Protein AF-A0A8C1TG39-F1 (afdb_monomer_lite)

Radius of gyration: 19.79 Å; chains: 1; bounding box: 50×38×54 Å

Sequence (243 aa):
MPMAVLLKDLGKLTANKLPAAGSADVVAVCERIQDETTLKKAKTHPFNILVASENYKRGHGKRSKLKWEPDRDIVQALDCIVEPTGKRFLVAVDVSSSLSSVTHGSCISSVAVAAAMCLVIAQTEPDTQIVVFAEGSVLPCAFSSDMTFMQVAAQLIQTPAGSTDCALPITWASENVKTVDIFIIFTNNQTFGRENPADTLKTYRQVSATRKGTFLAYRGMLDICGFDSQAVDVIRNFTLDVI

Foldseek 3Di:
DQPLVCLVCVLVCQLVPNPPAPDPRLVVSLCCLQPPVSCVVSQPALLSLVVSLLCLCVQQDPPDRGGGDRHPSNNVSSLPNFAAPQFAEEEEEELAPQQCDDPPPDNDGLLLLSLSLLLSCVSRHVRYWYWYDADLDIGTDDDDPPDDSVNSSVVSNPDDHHAAALLSSLVVCQVVVNDGLYYHYRDPPDHPDPDDNVVSVVVSLVSNCVVVVHRDDDPHDDDDDSRRSCVSVVVSCSSVVND

pLDDT: mean 80.5, std 11.91, range [34.03, 94.56]

InterPro domains:
  IPR008858 TROVE domain [PS50988] (1-95)
  IPR036465 von Willebrand factor A-like domain superfamily [G3DSA:3.40.50.410] (63-243)
  IPR036465 von Willebrand factor A-like domain superfamily [SSF53300] (82-240)
  IPR037214 TROVE domain superfamily [SSF140864] (1-80)
  IPR040322 RNA-binding protein RO60 [PTHR14202] (1-242)
  IPR056800 RNA-binding protein RO60, vWA domain [PF25045] (88-207)

Organism: Cyprinus carpio (NCBI:txid7962)

Structure (mmCIF, N/CA/C/O backbone):
data_AF-A0A8C1TG39-F1
#
_entry.id   AF-A0A8C1TG39-F1
#
loop_
_atom_site.group_PDB
_atom_site.id
_atom_site.type_symbol
_atom_site.label_atom_id
_atom_site.label_alt_id
_atom_site.label_comp_id
_atom_site.label_asym_id
_atom_site.label_entity_id
_atom_site.label_seq_id
_atom_site.pdbx_PDB_ins_code
_atom_site.Cartn_x
_atom_site.Cartn_y
_atom_site.Cartn_z
_atom_site.occupancy
_atom_site.B_iso_or_equiv
_atom_site.auth_seq_id
_atom_site.auth_comp_id
_atom_site.auth_asym_id
_atom_site.auth_atom_id
_atom_site.pdbx_PDB_model_num
ATOM 1 N N . MET A 1 1 ? 22.684 -10.353 -14.452 1.00 78.81 1 MET A N 1
ATOM 2 C CA . MET A 1 1 ? 22.647 -9.038 -13.773 1.00 78.81 1 MET A CA 1
ATOM 3 C C . MET A 1 1 ? 21.930 -9.185 -12.428 1.00 78.81 1 MET A C 1
ATOM 5 O O . MET A 1 1 ? 20.926 -9.889 -12.406 1.00 78.81 1 MET A O 1
ATOM 9 N N . PRO A 1 2 ? 22.427 -8.611 -11.313 1.00 88.31 2 PRO A N 1
ATOM 10 C CA . PRO A 1 2 ? 21.698 -8.592 -10.036 1.00 88.31 2 PRO A CA 1
ATOM 11 C C . PRO A 1 2 ? 20.337 -7.890 -10.160 1.00 88.31 2 PRO A C 1
ATOM 13 O O . PRO A 1 2 ? 20.229 -6.932 -10.922 1.00 88.31 2 PRO A O 1
ATOM 16 N N . MET A 1 3 ? 19.325 -8.320 -9.395 1.00 88.75 3 MET A N 1
ATOM 17 C CA . MET A 1 3 ? 17.949 -7.797 -9.507 1.00 88.75 3 MET A CA 1
ATOM 18 C C . MET A 1 3 ? 17.872 -6.277 -9.298 1.00 88.75 3 MET A C 1
ATOM 20 O O . MET A 1 3 ? 17.299 -5.563 -10.112 1.00 88.75 3 MET A O 1
ATOM 24 N N . ALA A 1 4 ? 18.542 -5.758 -8.267 1.00 86.19 4 ALA A N 1
ATOM 25 C CA . ALA A 1 4 ? 18.570 -4.320 -7.991 1.00 86.19 4 ALA A CA 1
ATOM 26 C C . ALA A 1 4 ? 19.174 -3.486 -9.139 1.00 86.19 4 ALA A C 1
ATOM 28 O O . ALA A 1 4 ? 18.757 -2.353 -9.371 1.00 86.19 4 ALA A O 1
ATOM 29 N N . VAL A 1 5 ? 20.152 -4.040 -9.866 1.00 89.31 5 VAL A N 1
ATOM 30 C CA . VAL A 1 5 ? 20.758 -3.378 -11.033 1.00 89.31 5 VAL A CA 1
ATOM 31 C C . VAL A 1 5 ? 19.805 -3.446 -12.220 1.00 89.31 5 VAL A C 1
ATOM 33 O O . VAL A 1 5 ? 19.604 -2.434 -12.880 1.00 89.31 5 VAL A O 1
ATOM 36 N N . LEU A 1 6 ? 19.176 -4.607 -12.437 1.00 90.31 6 LEU A N 1
ATOM 37 C CA . LEU A 1 6 ? 18.189 -4.799 -13.495 1.00 90.31 6 LEU A CA 1
ATOM 38 C C . LEU A 1 6 ? 17.066 -3.766 -13.385 1.00 90.31 6 LEU A C 1
ATOM 40 O O . LEU A 1 6 ? 16.893 -2.986 -14.313 1.00 90.31 6 LEU A O 1
ATOM 44 N N . LEU A 1 7 ? 16.391 -3.698 -12.233 1.00 88.69 7 LEU A N 1
ATOM 45 C CA . LEU A 1 7 ? 15.279 -2.771 -11.984 1.00 88.69 7 LEU A CA 1
ATOM 46 C C . LEU A 1 7 ? 15.664 -1.301 -12.213 1.00 88.69 7 LEU A C 1
ATOM 48 O O . LEU A 1 7 ? 14.879 -0.522 -12.747 1.00 88.69 7 LEU A O 1
ATOM 52 N N . LYS A 1 8 ? 16.889 -0.915 -11.839 1.00 87.19 8 LYS A N 1
ATOM 53 C CA . LYS A 1 8 ? 17.391 0.452 -12.020 1.00 87.19 8 LYS A CA 1
ATOM 54 C C . LYS A 1 8 ? 17.722 0.776 -13.480 1.00 87.19 8 LYS A C 1
ATOM 56 O O . LYS A 1 8 ? 17.530 1.914 -13.909 1.00 87.19 8 LYS A O 1
ATOM 61 N N . ASP A 1 9 ? 18.236 -0.201 -14.222 1.00 89.69 9 ASP A N 1
ATOM 62 C CA . ASP A 1 9 ? 18.776 0.001 -15.565 1.00 89.69 9 ASP A CA 1
ATOM 63 C C . ASP A 1 9 ? 17.786 -0.352 -16.689 1.00 89.69 9 ASP A C 1
ATOM 65 O O . ASP A 1 9 ? 18.129 -0.131 -17.848 1.00 89.69 9 ASP A O 1
ATOM 69 N N . LEU A 1 10 ? 16.555 -0.805 -16.400 1.00 88.81 10 LEU A N 1
ATOM 70 C CA . LEU A 1 10 ? 15.529 -1.142 -17.411 1.00 88.81 10 LEU A CA 1
ATOM 71 C C . LEU A 1 10 ? 15.371 -0.072 -18.505 1.00 88.81 10 LEU A C 1
ATOM 73 O O . LEU A 1 10 ? 15.374 -0.388 -19.696 1.00 88.81 10 LEU A O 1
ATOM 77 N N . GLY A 1 11 ? 15.302 1.207 -18.125 1.00 87.69 11 GLY A N 1
ATOM 78 C CA . GLY A 1 11 ? 15.203 2.311 -19.086 1.00 87.69 11 GLY A CA 1
ATOM 79 C C . GLY A 1 11 ? 16.460 2.483 -19.947 1.00 87.69 11 GLY A C 1
ATOM 80 O O . GLY A 1 11 ? 16.371 2.751 -21.143 1.00 87.69 11 GLY A O 1
ATOM 81 N N . LYS A 1 12 ? 17.648 2.271 -19.365 1.00 88.19 12 LYS A N 1
ATOM 82 C CA . LYS A 1 12 ? 18.936 2.306 -20.081 1.00 88.19 12 LYS A CA 1
ATOM 83 C C . LYS A 1 12 ? 19.073 1.147 -21.057 1.00 88.19 12 LYS A C 1
ATOM 85 O O . LYS A 1 12 ? 19.537 1.345 -22.175 1.00 88.19 12 LYS A O 1
ATOM 90 N N . LEU A 1 13 ? 18.680 -0.038 -20.618 1.00 88.31 13 LEU A N 1
ATOM 91 C CA . LEU A 1 13 ? 18.629 -1.253 -21.412 1.00 88.31 13 LEU A CA 1
ATOM 92 C C . LEU A 1 13 ? 17.705 -1.035 -22.625 1.00 88.31 13 LEU A C 1
ATOM 94 O O . LEU A 1 13 ? 18.163 -1.098 -23.769 1.00 88.31 13 LEU A O 1
ATOM 98 N N . THR A 1 14 ? 16.471 -0.595 -22.383 1.00 87.56 14 THR A N 1
ATOM 99 C CA . THR A 1 14 ? 15.483 -0.329 -23.443 1.00 87.56 14 THR A CA 1
ATOM 100 C C . THR A 1 14 ? 15.944 0.766 -24.414 1.00 87.56 14 THR A C 1
ATOM 102 O O . THR A 1 14 ? 15.852 0.596 -25.628 1.00 87.56 14 THR A O 1
ATOM 105 N N . ALA A 1 15 ? 16.536 1.862 -23.922 1.00 86.19 15 ALA A N 1
ATOM 106 C CA . ALA A 1 15 ? 17.091 2.918 -24.780 1.00 86.19 15 ALA A CA 1
ATOM 107 C C . ALA A 1 15 ? 18.212 2.420 -25.711 1.00 86.19 15 ALA A C 1
ATOM 109 O O . ALA A 1 15 ? 18.381 2.934 -26.816 1.00 86.19 15 ALA A O 1
ATOM 110 N N . ASN A 1 16 ? 18.966 1.409 -25.275 1.00 85.75 16 ASN A N 1
ATOM 111 C CA . ASN A 1 16 ? 20.019 0.773 -26.063 1.00 85.75 16 ASN A CA 1
ATOM 112 C C . ASN A 1 16 ? 19.498 -0.380 -26.945 1.00 85.75 16 ASN A C 1
ATOM 114 O O . ASN A 1 16 ? 20.309 -1.113 -27.506 1.00 85.75 16 ASN A O 1
ATOM 118 N N . LYS A 1 17 ? 18.170 -0.530 -27.088 1.00 74.50 17 LYS A N 1
ATOM 119 C CA . LYS A 1 17 ? 17.487 -1.597 -27.847 1.00 74.50 17 LYS A CA 1
ATOM 120 C C . LYS A 1 17 ? 17.749 -3.016 -27.327 1.00 74.50 17 LYS A C 1
ATOM 122 O O . LYS A 1 17 ? 17.744 -3.972 -28.098 1.00 74.50 17 LYS A O 1
ATOM 127 N N . LEU A 1 18 ? 17.998 -3.149 -26.029 1.00 69.38 18 LEU A N 1
ATOM 128 C CA . LEU A 1 18 ? 18.187 -4.427 -25.349 1.00 69.38 18 LEU A CA 1
ATOM 129 C C . LEU A 1 18 ? 17.292 -4.434 -24.113 1.00 69.38 18 LEU A C 1
ATOM 131 O O . LEU A 1 18 ? 17.664 -3.792 -23.143 1.00 69.38 18 LEU A O 1
ATOM 135 N N . PRO A 1 19 ? 16.153 -5.128 -24.081 1.00 61.34 19 PRO A N 1
ATOM 136 C CA . PRO A 1 19 ? 15.601 -6.011 -25.108 1.00 61.34 19 PRO A CA 1
ATOM 137 C C . PRO A 1 19 ? 15.093 -5.277 -26.358 1.00 61.34 19 PRO A C 1
ATOM 139 O O . PRO A 1 19 ? 14.670 -4.125 -26.274 1.00 61.34 19 PRO A O 1
ATOM 142 N N . ALA A 1 20 ? 15.082 -5.953 -27.508 1.00 66.69 20 ALA A N 1
ATOM 143 C CA . ALA A 1 20 ? 14.230 -5.534 -28.620 1.00 66.69 20 ALA A CA 1
ATOM 144 C C . ALA A 1 20 ? 12.770 -5.897 -28.286 1.00 66.69 20 ALA A C 1
ATOM 146 O O . ALA A 1 20 ? 12.532 -6.954 -27.707 1.00 66.69 20 ALA A O 1
ATOM 147 N N . ALA A 1 21 ? 11.800 -5.047 -28.635 1.00 65.38 21 ALA A N 1
ATOM 148 C CA . ALA A 1 21 ? 10.385 -5.309 -28.350 1.00 65.38 21 ALA A CA 1
ATOM 149 C C . ALA A 1 21 ? 9.954 -6.687 -28.894 1.00 65.38 21 ALA A C 1
ATOM 151 O O . ALA A 1 21 ? 10.244 -7.018 -30.047 1.00 65.38 21 ALA A O 1
ATOM 152 N N . GLY A 1 22 ? 9.302 -7.498 -28.055 1.00 64.69 22 GLY A N 1
ATOM 153 C CA . GLY A 1 22 ? 8.900 -8.870 -28.392 1.00 64.69 22 GLY A CA 1
ATOM 154 C C . GLY A 1 22 ? 10.048 -9.886 -28.523 1.00 64.69 22 GLY A C 1
ATOM 155 O O . GLY A 1 22 ? 9.835 -10.969 -29.069 1.00 64.69 22 GLY A O 1
ATOM 156 N N . SER A 1 23 ? 11.269 -9.567 -28.071 1.00 78.94 23 SER A N 1
ATOM 157 C CA . SER A 1 23 ? 12.391 -10.516 -28.082 1.00 78.94 23 SER A CA 1
ATOM 158 C C . SER A 1 23 ? 12.332 -11.503 -26.914 1.00 78.94 23 SER A C 1
ATOM 160 O O . SER A 1 23 ? 11.720 -11.247 -25.876 1.00 78.94 23 SER A O 1
ATOM 162 N N . ALA A 1 24 ? 13.055 -12.621 -27.047 1.00 81.25 24 ALA A N 1
ATOM 163 C CA . ALA A 1 24 ? 13.256 -13.578 -25.956 1.00 81.25 24 ALA A CA 1
ATOM 164 C C . ALA A 1 24 ? 13.870 -12.930 -24.696 1.00 81.25 24 ALA A C 1
ATOM 166 O O . ALA A 1 24 ? 13.663 -13.420 -23.588 1.00 81.25 24 ALA A O 1
ATOM 167 N N . ASP A 1 25 ? 14.577 -11.805 -24.847 1.00 84.25 25 ASP A N 1
ATOM 168 C CA . ASP A 1 25 ? 15.141 -11.067 -23.716 1.00 84.25 25 ASP A CA 1
ATOM 169 C C . ASP A 1 25 ? 14.058 -10.337 -22.907 1.00 84.25 25 ASP A C 1
ATOM 171 O O . ASP A 1 25 ? 14.191 -10.248 -21.689 1.00 84.25 25 ASP A O 1
ATOM 175 N N . VAL A 1 26 ? 12.979 -9.844 -23.542 1.00 85.44 26 VAL A N 1
ATOM 176 C CA . VAL A 1 26 ? 11.826 -9.257 -22.826 1.00 85.44 26 VAL A CA 1
ATOM 177 C C . VAL A 1 26 ? 11.187 -10.320 -21.945 1.00 85.44 26 VAL A C 1
ATOM 179 O O . VAL A 1 26 ? 10.997 -10.091 -20.753 1.00 85.44 26 VAL A O 1
ATOM 182 N N . VAL A 1 27 ? 10.929 -11.500 -22.514 1.00 86.94 27 VAL A N 1
ATOM 183 C CA . VAL A 1 27 ? 10.334 -12.634 -21.795 1.00 86.94 27 VAL A CA 1
ATOM 184 C C . VAL A 1 27 ? 11.217 -13.040 -20.616 1.00 86.94 27 VAL A C 1
ATOM 186 O O . VAL A 1 27 ? 10.738 -13.093 -19.488 1.00 86.94 27 VAL A O 1
ATOM 189 N N . ALA A 1 28 ? 12.525 -13.206 -20.836 1.00 87.62 28 ALA A N 1
ATOM 190 C CA . ALA A 1 28 ? 13.465 -13.562 -19.774 1.00 87.62 28 ALA A CA 1
ATOM 191 C C . ALA A 1 28 ? 13.558 -12.497 -18.663 1.00 87.62 28 ALA A C 1
ATOM 193 O O . ALA A 1 28 ? 13.765 -12.825 -17.492 1.00 87.62 28 ALA A O 1
ATOM 194 N N . VAL A 1 29 ? 13.422 -11.210 -19.006 1.00 89.19 29 VAL A N 1
ATOM 195 C CA . VAL A 1 29 ? 13.353 -10.123 -18.019 1.00 89.19 29 VAL A CA 1
ATOM 196 C C . VAL A 1 29 ? 12.046 -10.194 -17.230 1.00 89.19 29 VAL A C 1
ATOM 198 O O . VAL A 1 29 ? 12.097 -10.100 -16.004 1.00 89.19 29 VAL A O 1
ATOM 201 N N . CYS A 1 30 ? 10.909 -10.405 -17.895 1.00 89.50 30 CYS A N 1
ATOM 202 C CA . CYS A 1 30 ? 9.597 -10.516 -17.255 1.00 89.50 30 CYS A CA 1
ATOM 203 C C . CYS A 1 30 ? 9.533 -11.709 -16.293 1.00 89.50 30 CYS A C 1
ATOM 205 O O . CYS A 1 30 ? 9.200 -11.522 -15.125 1.00 89.50 30 CYS A O 1
ATOM 207 N N . GLU A 1 31 ? 9.956 -12.897 -16.735 1.00 90.00 31 GLU A N 1
ATOM 208 C CA . GLU A 1 31 ? 10.024 -14.106 -15.899 1.00 90.00 31 GLU A CA 1
ATOM 209 C C . GLU A 1 31 ? 10.880 -13.876 -14.652 1.00 90.00 31 GLU A C 1
ATOM 211 O O . GLU A 1 31 ? 10.515 -14.259 -13.543 1.00 90.00 31 GLU A O 1
ATOM 216 N N . ARG A 1 32 ? 12.016 -13.190 -14.808 1.00 89.56 32 ARG A N 1
ATOM 217 C CA . ARG A 1 32 ? 12.911 -12.902 -13.688 1.00 89.56 32 ARG A CA 1
ATOM 218 C C . ARG A 1 32 ? 12.314 -11.896 -12.706 1.00 89.56 32 ARG A C 1
ATOM 220 O O . ARG A 1 32 ? 12.568 -12.019 -11.511 1.00 89.56 32 ARG A O 1
ATOM 227 N N . ILE A 1 33 ? 11.593 -10.886 -13.200 1.00 88.19 33 ILE A N 1
ATOM 228 C CA . ILE A 1 33 ? 10.905 -9.882 -12.374 1.00 88.19 33 ILE A CA 1
ATOM 229 C C . ILE A 1 33 ? 9.762 -10.531 -11.586 1.00 88.19 33 ILE A C 1
ATOM 231 O O . ILE A 1 33 ? 9.568 -10.170 -10.432 1.00 88.19 33 ILE A O 1
ATOM 235 N N . GLN A 1 34 ? 9.056 -11.496 -12.176 1.00 87.56 34 GLN A N 1
ATOM 236 C CA . GLN A 1 34 ? 7.918 -12.183 -11.558 1.00 87.56 34 GLN A CA 1
ATOM 237 C C . GLN A 1 34 ? 8.311 -13.383 -10.679 1.00 87.56 34 GLN A C 1
ATOM 239 O O . GLN A 1 34 ? 7.485 -13.892 -9.928 1.00 87.56 34 GLN A O 1
ATOM 244 N N . ASP A 1 35 ? 9.563 -13.843 -10.733 1.00 88.56 35 ASP A N 1
ATOM 245 C CA . ASP A 1 35 ? 10.036 -14.943 -9.893 1.00 88.56 35 ASP A CA 1
ATOM 246 C C . ASP A 1 35 ? 10.192 -14.518 -8.421 1.00 88.56 35 ASP A C 1
ATOM 248 O O . ASP A 1 35 ? 11.222 -13.974 -7.997 1.00 88.56 35 ASP A O 1
ATOM 252 N N . GLU A 1 36 ? 9.179 -14.848 -7.616 1.00 83.19 36 GLU A N 1
ATOM 253 C CA . GLU A 1 36 ? 9.165 -14.636 -6.167 1.00 83.19 36 GLU A CA 1
ATOM 254 C C . GLU A 1 36 ? 10.414 -15.179 -5.462 1.00 83.19 36 GLU A C 1
ATOM 256 O O . GLU A 1 36 ? 10.925 -14.554 -4.527 1.00 83.19 36 GLU A O 1
ATOM 261 N N . THR A 1 37 ? 10.931 -16.339 -5.881 1.00 85.75 37 THR A N 1
ATOM 262 C CA . THR A 1 37 ? 12.074 -16.972 -5.211 1.00 85.75 37 THR A CA 1
ATOM 263 C C . THR A 1 37 ? 13.344 -16.154 -5.425 1.00 85.75 37 THR A C 1
ATOM 265 O O . THR A 1 37 ? 14.120 -15.932 -4.486 1.00 85.75 37 THR A O 1
ATOM 268 N N . THR A 1 38 ? 13.520 -15.622 -6.636 1.00 86.69 38 THR A N 1
ATOM 269 C CA . THR A 1 38 ? 14.609 -14.705 -6.972 1.00 86.69 38 THR A CA 1
ATOM 270 C C . THR A 1 38 ? 14.455 -13.375 -6.241 1.00 86.69 38 THR A C 1
ATOM 272 O O . THR A 1 38 ? 15.446 -12.875 -5.699 1.00 86.69 38 THR A O 1
ATOM 275 N N . LEU A 1 39 ? 13.243 -12.814 -6.167 1.00 85.75 39 LEU A N 1
ATOM 276 C CA . LEU A 1 39 ? 12.977 -11.568 -5.441 1.00 85.75 39 LEU A CA 1
ATOM 277 C C . LEU A 1 39 ? 13.282 -11.698 -3.943 1.00 85.75 39 LEU A C 1
ATOM 279 O O . LEU A 1 39 ? 14.013 -10.860 -3.399 1.00 85.75 39 LEU A O 1
ATOM 283 N N . LYS A 1 40 ? 12.808 -12.776 -3.302 1.00 83.25 40 LYS A N 1
ATOM 284 C CA . LYS A 1 40 ? 13.044 -13.093 -1.882 1.00 83.25 40 LYS A CA 1
ATOM 285 C C . LYS A 1 40 ? 14.529 -13.313 -1.601 1.00 83.25 40 LYS A C 1
ATOM 287 O O . LYS A 1 40 ? 15.087 -12.698 -0.692 1.00 83.25 40 LYS A O 1
ATOM 292 N N . LYS A 1 41 ? 15.219 -14.101 -2.436 1.00 86.56 41 LYS A N 1
ATOM 293 C CA . LYS A 1 41 ? 16.672 -14.324 -2.320 1.00 86.56 41 LYS A CA 1
ATOM 294 C C . LYS A 1 41 ? 17.474 -13.032 -2.490 1.00 86.56 41 LYS A C 1
ATOM 296 O O . LYS A 1 41 ? 18.486 -12.842 -1.816 1.00 86.56 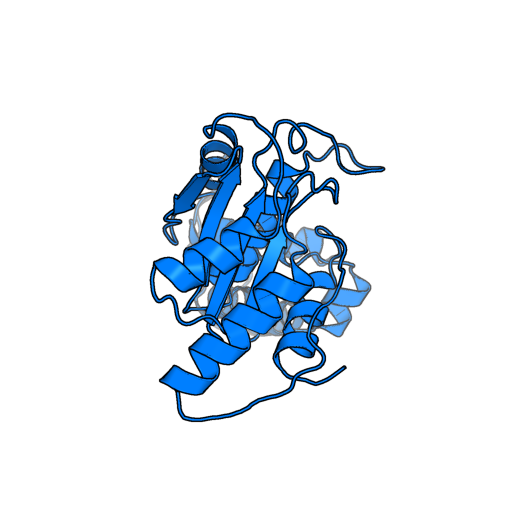41 LYS A O 1
ATOM 301 N N . ALA A 1 42 ? 17.023 -12.143 -3.372 1.00 85.69 42 ALA A N 1
ATOM 302 C CA . ALA A 1 42 ? 17.624 -10.831 -3.584 1.00 85.69 42 ALA A CA 1
ATOM 303 C C . ALA A 1 42 ? 17.214 -9.785 -2.529 1.00 85.69 42 ALA A C 1
ATOM 305 O O . ALA A 1 42 ? 17.747 -8.677 -2.569 1.00 85.69 42 ALA A O 1
ATOM 306 N N . LYS A 1 43 ? 16.300 -10.118 -1.600 1.00 83.62 43 LYS A N 1
ATOM 307 C CA . LYS A 1 43 ? 15.718 -9.201 -0.603 1.00 83.62 43 LYS A CA 1
ATOM 308 C C . LYS A 1 43 ? 15.169 -7.925 -1.247 1.00 83.62 43 LYS A C 1
ATOM 310 O O . LYS A 1 43 ? 15.391 -6.811 -0.771 1.00 83.62 43 LYS A O 1
ATOM 315 N N . THR A 1 44 ? 14.504 -8.085 -2.388 1.00 83.81 44 THR A N 1
ATOM 316 C CA . THR A 1 44 ? 13.964 -6.953 -3.142 1.00 83.81 44 THR A CA 1
ATOM 317 C C . THR A 1 44 ? 12.677 -6.485 -2.475 1.00 83.81 44 THR A C 1
ATOM 319 O O . THR A 1 44 ? 11.686 -7.202 -2.478 1.00 83.81 44 THR A O 1
ATOM 322 N N . HIS A 1 45 ? 12.691 -5.287 -1.892 1.00 82.31 45 HIS A N 1
ATOM 323 C CA . HIS A 1 45 ? 11.496 -4.705 -1.282 1.00 82.31 45 HIS A CA 1
ATOM 324 C C . HIS A 1 45 ? 10.461 -4.317 -2.364 1.00 82.31 45 HIS A C 1
ATOM 326 O O . HIS A 1 45 ? 10.868 -3.682 -3.344 1.00 82.31 45 HIS A O 1
ATOM 332 N N . PRO A 1 46 ? 9.151 -4.588 -2.184 1.00 81.94 46 PRO A N 1
ATOM 333 C CA . PRO A 1 46 ? 8.100 -4.241 -3.154 1.00 81.94 46 PRO A CA 1
ATOM 334 C C . PRO A 1 46 ? 8.120 -2.769 -3.591 1.00 81.94 46 PRO A C 1
ATOM 336 O O . PRO A 1 46 ? 8.037 -2.456 -4.774 1.00 81.94 46 PRO A O 1
ATOM 339 N N . PHE A 1 47 ? 8.372 -1.854 -2.651 1.00 79.62 47 PHE A N 1
ATOM 340 C CA . PHE A 1 47 ? 8.578 -0.430 -2.951 1.00 79.62 47 PHE A CA 1
ATOM 341 C C . PHE A 1 47 ? 9.665 -0.151 -4.008 1.00 79.62 47 PHE A C 1
ATOM 343 O O . PHE A 1 47 ? 9.493 0.732 -4.842 1.00 79.62 47 PHE A O 1
ATOM 350 N N . ASN A 1 48 ? 10.779 -0.896 -4.022 1.00 83.00 48 ASN A N 1
ATOM 351 C CA . ASN A 1 48 ? 11.827 -0.694 -5.033 1.00 83.00 48 ASN A CA 1
ATOM 352 C C . ASN A 1 48 ? 11.330 -1.043 -6.438 1.00 83.00 48 ASN A C 1
ATOM 354 O O . ASN A 1 48 ? 11.785 -0.451 -7.415 1.00 83.00 48 ASN A O 1
ATOM 358 N N . ILE A 1 49 ? 10.405 -1.994 -6.529 1.00 85.12 49 ILE A N 1
ATOM 359 C CA . ILE A 1 49 ? 9.796 -2.413 -7.783 1.00 85.12 49 ILE A CA 1
ATOM 360 C C . ILE A 1 49 ? 8.774 -1.371 -8.233 1.00 85.12 49 ILE A C 1
ATOM 362 O O . ILE A 1 49 ? 8.833 -0.942 -9.379 1.00 85.12 49 ILE A O 1
ATOM 366 N N . LEU A 1 50 ? 7.939 -0.868 -7.321 1.00 79.38 50 LEU A N 1
ATOM 367 C CA . LEU A 1 50 ? 7.035 0.253 -7.589 1.00 79.38 50 LEU A CA 1
ATOM 368 C C . LEU A 1 50 ? 7.803 1.469 -8.132 1.00 79.38 50 LEU A C 1
ATOM 370 O O . LEU A 1 50 ? 7.468 2.024 -9.176 1.00 79.38 50 LEU A O 1
ATOM 374 N N . VAL A 1 51 ? 8.918 1.829 -7.488 1.00 81.06 51 VAL A N 1
ATOM 375 C CA . VAL A 1 51 ? 9.806 2.903 -7.961 1.00 81.06 51 VAL A CA 1
ATOM 376 C C . VAL A 1 51 ? 10.400 2.587 -9.338 1.00 81.06 51 VAL A C 1
ATOM 378 O O . VAL A 1 51 ? 10.577 3.499 -10.150 1.00 81.06 51 VAL A O 1
ATOM 381 N N . ALA A 1 52 ? 10.735 1.328 -9.621 1.00 85.62 52 ALA A N 1
ATOM 382 C CA . ALA A 1 52 ? 11.215 0.914 -10.935 1.00 85.62 52 ALA A CA 1
ATOM 383 C C . ALA A 1 52 ? 10.114 1.010 -12.006 1.00 85.62 52 ALA A C 1
ATOM 385 O O . ALA A 1 52 ? 10.396 1.549 -13.074 1.00 85.62 52 ALA A O 1
ATOM 386 N N . SER A 1 53 ? 8.879 0.588 -11.703 1.00 86.12 53 SER A N 1
ATOM 387 C CA . SER A 1 53 ? 7.699 0.704 -12.577 1.00 86.12 53 SER A CA 1
ATOM 388 C C . SER A 1 53 ? 7.445 2.160 -12.957 1.00 86.12 53 SER A C 1
ATOM 390 O O . SER A 1 53 ? 7.496 2.508 -14.137 1.00 86.12 53 SER A O 1
ATOM 392 N N . GLU A 1 54 ? 7.327 3.048 -11.967 1.00 80.81 54 GLU A N 1
ATOM 393 C CA . GLU A 1 54 ? 7.119 4.485 -12.191 1.00 80.81 54 GLU A CA 1
ATOM 394 C C . GLU A 1 54 ? 8.245 5.118 -13.014 1.00 80.81 54 GLU A C 1
ATOM 396 O O . GLU A 1 54 ? 8.020 5.888 -13.952 1.00 80.81 54 GLU A O 1
ATOM 401 N N . ASN A 1 55 ? 9.500 4.785 -12.702 1.00 83.94 55 ASN A N 1
ATOM 402 C CA . ASN A 1 55 ? 10.624 5.308 -13.469 1.00 83.94 55 ASN A CA 1
ATOM 403 C C . ASN A 1 55 ? 10.646 4.776 -14.901 1.00 83.94 55 ASN A C 1
ATOM 405 O O . ASN A 1 55 ? 10.989 5.539 -15.802 1.00 83.94 55 ASN A O 1
ATOM 409 N N . TYR A 1 56 ? 10.293 3.510 -15.117 1.00 87.81 56 TYR A N 1
ATOM 410 C CA . TYR A 1 56 ? 10.277 2.900 -16.439 1.00 87.81 56 TYR A CA 1
ATOM 411 C C . TYR A 1 56 ? 9.155 3.475 -17.310 1.00 87.81 56 TYR A C 1
ATOM 413 O O . TYR A 1 56 ? 9.441 3.918 -18.425 1.00 87.81 56 TYR A O 1
ATOM 421 N N . LYS A 1 57 ? 7.933 3.588 -16.768 1.00 86.19 57 LYS A N 1
ATOM 422 C CA . LYS A 1 57 ? 6.745 4.179 -17.416 1.00 86.19 57 LYS A CA 1
ATOM 423 C C . LYS A 1 57 ? 6.976 5.611 -17.904 1.00 86.19 57 LYS A C 1
ATOM 425 O O . LYS A 1 57 ? 6.449 6.005 -18.938 1.00 86.19 57 LYS A O 1
ATOM 430 N N . ARG A 1 58 ? 7.816 6.390 -17.213 1.00 85.81 58 ARG A N 1
ATOM 431 C CA . ARG A 1 58 ? 8.145 7.773 -17.611 1.00 85.81 58 ARG A CA 1
ATOM 432 C C . ARG A 1 58 ? 8.827 7.896 -18.980 1.00 85.81 58 ARG A C 1
ATOM 434 O O . ARG A 1 58 ? 8.810 8.990 -19.545 1.00 85.81 58 ARG A O 1
ATOM 441 N N . GLY A 1 59 ? 9.488 6.853 -19.491 1.00 86.56 59 GLY A N 1
ATOM 442 C CA . GLY A 1 59 ? 10.129 6.872 -20.819 1.00 86.56 59 GLY A CA 1
ATOM 443 C C . GLY A 1 59 ? 11.351 7.798 -20.962 1.00 86.56 59 GLY A C 1
ATOM 444 O O . GLY A 1 59 ? 11.850 8.024 -22.065 1.00 86.56 59 GLY A O 1
ATOM 445 N N . HIS A 1 60 ? 11.850 8.394 -19.874 1.00 84.56 60 HIS A N 1
ATOM 446 C CA . HIS A 1 60 ? 13.022 9.273 -19.919 1.00 84.56 60 HIS A CA 1
ATOM 447 C C . HIS A 1 60 ? 13.766 9.361 -18.583 1.00 84.56 60 HIS A C 1
ATOM 449 O O . HIS A 1 60 ? 13.197 9.260 -17.492 1.00 84.56 60 HIS A O 1
ATOM 455 N N . GLY A 1 61 ? 15.073 9.611 -18.665 1.00 81.75 61 GLY A N 1
ATOM 456 C CA . GLY A 1 61 ? 15.931 9.766 -17.497 1.00 81.75 61 GLY A CA 1
ATOM 457 C C . GLY A 1 61 ? 15.659 11.069 -16.741 1.00 81.75 61 GLY A C 1
ATOM 458 O O . GLY A 1 61 ? 15.510 12.131 -17.332 1.00 81.75 61 GLY A O 1
ATOM 459 N N . LYS A 1 62 ? 15.658 11.025 -15.399 1.00 70.19 62 LYS A N 1
ATOM 460 C CA . LYS A 1 62 ? 15.464 12.228 -14.556 1.00 70.19 62 LYS A CA 1
ATOM 461 C C . LYS A 1 62 ? 16.620 13.237 -14.657 1.00 70.19 62 LYS A C 1
ATOM 463 O O . LYS A 1 62 ? 16.406 14.429 -14.487 1.00 70.19 62 LYS A O 1
ATOM 468 N N . ARG A 1 63 ? 17.849 12.756 -14.879 1.00 72.25 63 ARG A N 1
ATOM 469 C CA . ARG A 1 63 ? 19.078 13.575 -14.980 1.00 72.25 63 ARG A CA 1
ATOM 470 C C . ARG A 1 63 ? 19.849 13.370 -16.287 1.00 72.25 63 ARG A C 1
ATOM 472 O O . ARG A 1 63 ? 20.833 14.061 -16.520 1.00 72.25 63 ARG A O 1
ATOM 479 N N . SER A 1 64 ? 19.445 12.411 -17.117 1.00 76.00 64 SER A N 1
ATOM 480 C CA . SER A 1 64 ? 20.106 12.101 -18.385 1.00 76.00 64 SER A CA 1
ATOM 481 C C . SER A 1 64 ? 19.212 12.490 -19.558 1.00 76.00 64 SER A C 1
ATOM 483 O O . SER A 1 64 ? 17.992 12.500 -19.442 1.00 76.00 64 SER A O 1
ATOM 485 N N . LYS A 1 65 ? 19.818 12.760 -20.720 1.00 82.88 65 LYS A N 1
ATOM 486 C CA . LYS A 1 65 ? 19.089 12.976 -21.986 1.00 82.88 65 LYS A CA 1
ATOM 487 C C . LYS A 1 65 ? 18.542 11.674 -22.592 1.00 82.88 65 LYS A C 1
ATOM 489 O O . LYS A 1 65 ? 18.065 11.676 -23.722 1.00 82.88 65 LYS A O 1
ATOM 494 N N . LEU A 1 66 ? 18.666 10.564 -21.865 1.00 87.31 66 LEU A N 1
ATOM 495 C CA . LEU A 1 66 ? 18.260 9.244 -22.313 1.00 87.31 66 LEU A CA 1
ATOM 496 C C . LEU A 1 66 ? 16.728 9.181 -22.384 1.00 87.31 66 LEU A C 1
ATOM 498 O O . LEU A 1 66 ? 16.055 9.535 -21.414 1.00 87.31 66 LEU A O 1
ATOM 502 N N . LYS A 1 67 ? 16.202 8.721 -23.518 1.00 90.06 67 LYS A N 1
ATOM 503 C CA . LYS A 1 67 ? 14.777 8.478 -23.753 1.00 90.06 67 LYS A CA 1
ATOM 504 C C . LYS A 1 67 ? 14.590 7.040 -24.218 1.00 90.06 67 LYS A C 1
ATOM 506 O O . LYS A 1 67 ? 15.451 6.518 -24.924 1.00 90.06 67 LYS A O 1
ATOM 511 N N . TRP A 1 68 ? 13.490 6.428 -23.816 1.00 91.75 68 TRP A N 1
ATOM 512 C CA . TRP A 1 68 ? 13.086 5.091 -24.230 1.00 91.75 68 TRP A CA 1
ATOM 513 C C . TRP A 1 68 ? 11.568 5.031 -24.355 1.00 91.75 68 TRP A C 1
ATOM 515 O O . TRP A 1 68 ? 10.851 5.841 -23.769 1.00 91.75 68 TRP A O 1
ATOM 525 N N . GLU A 1 69 ? 11.089 4.063 -25.119 1.00 89.62 69 GLU A N 1
ATOM 526 C CA . GLU A 1 69 ? 9.673 3.725 -25.191 1.00 89.62 69 GLU A CA 1
ATOM 527 C C . GLU A 1 69 ? 9.422 2.563 -24.221 1.00 89.62 69 GLU A C 1
ATOM 529 O O . GLU A 1 69 ? 10.101 1.543 -24.346 1.00 89.62 69 GLU A O 1
ATOM 534 N N . PRO A 1 70 ? 8.562 2.719 -23.197 1.00 89.94 70 PRO A N 1
ATOM 535 C CA . PRO A 1 70 ? 8.296 1.647 -22.243 1.00 89.94 70 PRO A CA 1
ATOM 536 C C . PRO A 1 70 ? 7.665 0.437 -22.937 1.00 89.94 70 PRO A C 1
ATOM 538 O O . PRO A 1 70 ? 6.637 0.566 -23.600 1.00 89.94 70 PRO A O 1
ATOM 541 N N . ASP A 1 71 ? 8.266 -0.737 -22.757 1.00 89.94 71 ASP A N 1
ATOM 542 C CA . ASP A 1 71 ? 7.706 -1.994 -23.246 1.00 89.94 71 ASP A CA 1
ATOM 543 C C . ASP A 1 71 ? 6.499 -2.410 -22.388 1.00 89.94 71 ASP A C 1
ATOM 545 O O . ASP A 1 71 ? 6.556 -2.384 -21.152 1.00 89.94 71 ASP A O 1
ATOM 549 N N . ARG A 1 72 ? 5.396 -2.777 -23.049 1.00 88.62 72 ARG A N 1
ATOM 550 C CA . ARG A 1 72 ? 4.129 -3.121 -22.393 1.00 88.62 72 ARG A CA 1
ATOM 551 C C . ARG A 1 72 ? 4.257 -4.351 -21.494 1.00 88.62 72 ARG A C 1
ATOM 553 O O . ARG A 1 72 ? 3.677 -4.347 -20.410 1.00 88.62 72 ARG A O 1
ATOM 560 N N . ASP A 1 73 ? 5.005 -5.364 -21.920 1.00 88.88 73 ASP A N 1
ATOM 561 C CA . ASP A 1 73 ? 5.126 -6.627 -21.193 1.00 88.88 73 ASP A CA 1
ATOM 562 C C . ASP A 1 73 ? 5.962 -6.425 -19.925 1.00 88.88 73 ASP A C 1
ATOM 564 O O . ASP A 1 73 ? 5.598 -6.910 -18.857 1.00 88.88 73 ASP A O 1
ATOM 568 N N . ILE A 1 74 ? 7.021 -5.609 -20.002 1.00 89.06 74 ILE A N 1
ATOM 569 C CA . ILE A 1 74 ? 7.836 -5.241 -18.831 1.00 89.06 74 ILE A CA 1
ATOM 570 C C . ILE A 1 74 ? 7.021 -4.413 -17.835 1.00 89.06 74 ILE A C 1
ATOM 572 O O . ILE A 1 74 ? 7.102 -4.648 -16.630 1.00 89.06 74 ILE A O 1
ATOM 576 N N . VAL A 1 75 ? 6.231 -3.449 -18.320 1.00 87.62 75 VAL A N 1
ATOM 577 C CA . VAL A 1 75 ? 5.333 -2.663 -17.461 1.00 87.62 75 VAL A CA 1
ATOM 578 C C . VAL A 1 75 ? 4.339 -3.580 -16.748 1.00 87.62 75 VAL A C 1
ATOM 580 O O . VAL A 1 75 ? 4.206 -3.501 -15.530 1.00 87.62 75 VAL A O 1
ATOM 583 N N . GLN A 1 76 ? 3.704 -4.493 -17.483 1.00 86.12 76 GLN A N 1
ATOM 584 C CA . GLN A 1 76 ? 2.778 -5.460 -16.904 1.00 86.12 76 GLN A CA 1
ATOM 585 C C . GLN A 1 76 ? 3.477 -6.378 -15.890 1.00 86.12 76 GLN A C 1
ATOM 587 O O . GLN A 1 76 ? 2.936 -6.633 -14.817 1.00 86.12 76 GLN A O 1
ATOM 592 N N . ALA A 1 77 ? 4.695 -6.837 -16.183 1.00 88.25 77 ALA A N 1
ATOM 593 C CA . ALA A 1 77 ? 5.454 -7.688 -15.276 1.00 88.25 77 ALA A CA 1
ATOM 594 C C . ALA A 1 77 ? 5.802 -6.988 -13.956 1.00 88.25 77 ALA A C 1
ATOM 596 O O . ALA A 1 77 ? 5.768 -7.629 -12.909 1.00 88.25 77 ALA A O 1
ATOM 597 N N . LEU A 1 78 ? 6.108 -5.687 -13.996 1.00 86.19 78 LEU A N 1
ATOM 598 C CA . LEU A 1 78 ? 6.383 -4.879 -12.805 1.00 86.19 78 LEU A CA 1
ATOM 599 C C . LEU A 1 78 ? 5.124 -4.602 -11.973 1.00 86.19 78 LEU A C 1
ATOM 601 O O . LEU A 1 78 ? 5.217 -4.546 -10.748 1.00 86.19 78 LEU A O 1
ATOM 605 N N . ASP A 1 79 ? 3.971 -4.442 -12.623 1.00 78.62 79 ASP A N 1
ATOM 606 C CA . ASP A 1 79 ? 2.702 -4.147 -11.950 1.00 78.62 79 ASP A CA 1
ATOM 607 C C . ASP A 1 79 ? 2.061 -5.405 -11.324 1.00 78.62 79 ASP A C 1
ATOM 609 O O . ASP A 1 79 ? 1.381 -5.309 -10.307 1.00 78.62 79 ASP A O 1
ATOM 613 N N . CYS A 1 80 ? 2.312 -6.600 -11.872 1.00 74.50 80 CYS A N 1
ATOM 614 C CA . CYS A 1 80 ? 1.714 -7.860 -11.406 1.00 74.50 80 CYS A CA 1
ATOM 615 C C . CYS A 1 80 ? 2.477 -8.580 -10.276 1.00 74.50 80 CYS A C 1
ATOM 617 O O . CYS A 1 80 ? 2.185 -9.740 -10.003 1.00 74.50 80 CYS A O 1
ATOM 619 N N . ILE A 1 81 ? 3.461 -7.952 -9.624 1.00 71.88 81 ILE A N 1
ATOM 620 C CA . ILE A 1 81 ? 4.293 -8.654 -8.621 1.00 71.88 81 ILE A CA 1
ATOM 621 C C . ILE A 1 81 ? 3.533 -8.955 -7.330 1.00 71.88 81 ILE A C 1
ATOM 623 O O . ILE A 1 81 ? 3.836 -9.932 -6.652 1.00 71.88 81 ILE A O 1
ATOM 627 N N . VAL A 1 82 ? 2.549 -8.126 -6.986 1.00 73.19 82 VAL A N 1
ATOM 628 C CA . VAL A 1 82 ? 1.683 -8.367 -5.833 1.00 73.19 82 VAL A CA 1
ATOM 629 C C . VAL A 1 82 ? 0.271 -8.569 -6.348 1.00 73.19 82 VAL A C 1
ATOM 631 O O . VAL A 1 82 ? -0.345 -7.640 -6.868 1.00 73.19 82 VAL A O 1
ATOM 634 N N . GLU A 1 83 ? -0.244 -9.786 -6.203 1.00 80.25 83 GLU A N 1
ATOM 635 C CA . GLU A 1 83 ? -1.629 -10.071 -6.554 1.00 80.25 83 GLU A CA 1
ATOM 636 C C . GLU A 1 83 ? -2.593 -9.391 -5.568 1.00 80.25 83 GLU A C 1
ATOM 638 O O . GLU A 1 83 ? -2.460 -9.607 -4.355 1.00 80.25 83 GLU A O 1
ATOM 643 N N . PRO A 1 84 ? -3.588 -8.632 -6.062 1.00 87.12 84 PRO A N 1
ATOM 644 C CA . PRO A 1 84 ? -4.596 -8.014 -5.214 1.00 87.12 84 PRO A CA 1
ATOM 645 C C . PRO A 1 84 ? -5.463 -9.056 -4.514 1.00 87.12 84 PRO A C 1
ATOM 647 O O . PRO A 1 84 ? -5.813 -10.094 -5.078 1.00 87.12 84 PRO A O 1
ATOM 650 N N . THR A 1 85 ? -5.887 -8.741 -3.296 1.00 89.31 85 THR A N 1
ATOM 651 C CA . THR A 1 85 ? -6.892 -9.514 -2.557 1.00 89.31 85 THR A CA 1
ATOM 652 C C . THR A 1 85 ? -8.316 -9.134 -2.958 1.00 89.31 85 THR A C 1
ATOM 654 O O . THR A 1 85 ? -9.247 -9.911 -2.731 1.00 89.31 85 THR A O 1
ATOM 657 N N . GLY A 1 86 ? -8.505 -7.938 -3.530 1.00 89.88 86 GLY A N 1
ATOM 658 C CA . GLY A 1 86 ? -9.816 -7.420 -3.922 1.00 89.88 86 GLY A CA 1
ATOM 659 C C . GLY A 1 86 ? -10.704 -7.056 -2.729 1.00 89.88 86 GLY A C 1
ATOM 660 O O . GLY A 1 86 ? -11.919 -6.910 -2.882 1.00 89.88 86 GLY A O 1
ATOM 661 N N . LYS A 1 87 ? -10.124 -6.953 -1.528 1.00 91.12 87 LYS A N 1
ATOM 662 C CA . LYS A 1 87 ? -10.817 -6.491 -0.321 1.00 91.12 87 LYS A CA 1
ATOM 663 C C . LYS A 1 87 ? -10.808 -4.967 -0.254 1.00 91.12 87 LYS A C 1
ATOM 665 O O . LYS A 1 87 ? -10.084 -4.299 -0.983 1.00 91.12 87 LYS A O 1
ATOM 670 N N . ARG A 1 88 ? -11.626 -4.416 0.643 1.00 92.56 88 ARG A N 1
ATOM 671 C CA . ARG A 1 88 ? -11.705 -2.969 0.867 1.00 92.56 88 ARG A CA 1
ATOM 672 C C . ARG A 1 88 ? -10.796 -2.565 2.011 1.00 92.56 88 ARG A C 1
ATOM 674 O O . ARG A 1 88 ? -11.037 -2.964 3.157 1.00 92.56 88 ARG A O 1
ATOM 681 N N . PHE A 1 89 ? -9.781 -1.775 1.699 1.00 92.69 89 PHE A N 1
ATOM 682 C CA . PHE A 1 89 ? -8.758 -1.343 2.638 1.00 92.69 89 PHE A CA 1
ATOM 683 C C . PHE A 1 89 ? -9.034 0.073 3.125 1.00 92.69 89 PHE A C 1
ATOM 685 O O . PHE A 1 89 ? -9.325 0.979 2.345 1.00 92.69 89 PHE A O 1
ATOM 692 N N . LEU A 1 90 ? -8.873 0.278 4.429 1.00 94.12 90 LEU A N 1
ATOM 693 C CA . LEU A 1 90 ? -8.673 1.597 5.009 1.00 94.12 90 LEU A CA 1
ATOM 694 C C . LEU A 1 90 ? -7.263 1.651 5.585 1.00 94.12 90 LEU A C 1
ATOM 696 O O . LEU A 1 90 ? -6.954 0.972 6.566 1.00 94.12 90 LEU A O 1
ATOM 700 N N . VAL A 1 91 ? -6.415 2.462 4.963 1.00 92.75 91 VAL A N 1
ATOM 701 C CA . VAL A 1 91 ? -5.047 2.719 5.403 1.00 92.75 91 VAL A CA 1
ATOM 702 C C . VAL A 1 91 ? -5.028 4.038 6.163 1.00 92.75 91 VAL A C 1
ATOM 704 O O . VAL A 1 91 ? -5.299 5.097 5.602 1.00 92.75 91 VAL A O 1
ATOM 707 N N . ALA A 1 92 ? -4.718 3.976 7.451 1.00 91.19 92 ALA A N 1
ATOM 708 C CA . ALA A 1 92 ? -4.651 5.126 8.333 1.00 91.19 92 ALA A CA 1
ATOM 709 C C . ALA A 1 92 ? -3.204 5.410 8.729 1.00 91.19 92 ALA A C 1
ATOM 711 O O . ALA A 1 92 ? -2.521 4.536 9.261 1.00 91.19 92 ALA A O 1
ATOM 712 N N . VAL A 1 93 ? -2.742 6.634 8.494 1.00 89.25 93 VAL A N 1
ATOM 713 C CA . VAL A 1 93 ? -1.396 7.079 8.864 1.00 89.25 93 VAL A CA 1
ATOM 714 C C . VAL A 1 93 ? -1.482 8.032 10.049 1.00 89.25 93 VAL A C 1
ATOM 716 O O . VAL A 1 93 ? -2.096 9.095 9.961 1.00 89.25 93 VAL A O 1
ATOM 719 N N . ASP A 1 94 ? -0.863 7.642 11.158 1.00 85.50 94 ASP A N 1
ATOM 720 C CA . ASP A 1 94 ? -0.717 8.470 12.351 1.00 85.50 94 ASP A CA 1
ATOM 721 C C . ASP A 1 94 ? 0.273 9.596 12.070 1.00 85.50 94 ASP A C 1
ATOM 723 O O . ASP A 1 94 ? 1.462 9.338 11.995 1.00 85.50 94 ASP A O 1
ATOM 727 N N . VAL A 1 95 ? -0.183 10.835 11.928 1.00 79.88 95 VAL A N 1
ATOM 728 C CA . VAL A 1 95 ? 0.676 12.006 11.659 1.00 79.88 95 VAL A CA 1
ATOM 729 C C . VAL A 1 95 ? 0.924 12.847 12.911 1.00 79.88 95 VAL A C 1
ATOM 731 O O . VAL A 1 95 ? 1.327 14.008 12.822 1.00 79.88 95 VAL A O 1
ATOM 734 N N . SER A 1 96 ? 0.726 12.261 14.098 1.00 72.50 96 SER A N 1
ATOM 735 C CA . SER A 1 96 ? 1.213 12.836 15.352 1.00 72.50 96 SER A CA 1
ATOM 736 C C . SER A 1 96 ? 2.707 13.171 15.251 1.00 72.50 96 SER A C 1
ATOM 738 O O . SER A 1 96 ? 3.434 12.635 14.408 1.00 72.50 96 SER A O 1
ATOM 740 N N . SER A 1 97 ? 3.194 14.043 16.143 1.00 58.09 97 SER A N 1
ATOM 741 C CA . SER A 1 97 ? 4.581 14.564 16.236 1.00 58.09 97 SER A CA 1
ATOM 742 C C . SER A 1 97 ? 5.705 13.514 16.125 1.00 58.09 97 SER A C 1
ATOM 744 O O . SER A 1 97 ? 6.884 13.846 15.975 1.00 58.09 97 SER A O 1
ATOM 746 N N . SER A 1 98 ? 5.338 12.243 16.175 1.00 53.84 98 SER A N 1
ATOM 747 C CA . SER A 1 98 ? 6.152 11.064 16.302 1.00 53.84 98 SER A CA 1
ATOM 748 C C . SER A 1 98 ? 6.645 10.444 14.979 1.00 53.84 98 SER A C 1
ATOM 750 O O . SER A 1 98 ? 7.667 9.752 14.998 1.00 53.84 98 SER A O 1
ATOM 752 N N . LEU A 1 99 ? 6.052 10.742 13.810 1.00 53.34 99 LEU A N 1
ATOM 753 C CA . LEU A 1 99 ? 6.576 10.230 12.524 1.00 53.34 99 LEU A CA 1
ATOM 754 C C . LEU A 1 99 ? 7.822 10.970 12.002 1.00 53.34 99 LEU A C 1
ATOM 756 O O . LEU A 1 99 ? 8.479 10.501 11.066 1.00 53.34 99 LEU A O 1
ATOM 760 N N . SER A 1 100 ? 8.181 12.099 12.620 1.00 51.91 100 SER A N 1
ATOM 761 C CA . SER A 1 100 ? 9.469 12.772 12.396 1.00 51.91 100 SER A CA 1
ATOM 762 C C . SER A 1 100 ? 10.660 11.954 12.923 1.00 51.91 100 SER A C 1
ATOM 764 O O . SER A 1 100 ? 11.810 12.247 12.589 1.00 51.91 100 SER A O 1
ATOM 766 N N . SER A 1 101 ? 10.394 10.901 13.707 1.00 55.12 101 SER A N 1
ATOM 767 C CA . SER A 1 101 ? 11.409 9.971 14.188 1.00 55.12 101 SER A CA 1
ATOM 768 C C . SER A 1 101 ? 11.966 9.098 13.062 1.00 55.12 101 SER A C 1
ATOM 770 O O . SER A 1 101 ? 11.268 8.656 12.139 1.00 55.12 101 SER A O 1
ATOM 772 N N . VAL A 1 102 ? 13.269 8.855 13.149 1.00 54.72 102 VAL A N 1
ATOM 773 C CA . VAL A 1 102 ? 13.968 7.901 12.298 1.00 54.72 102 VAL A CA 1
ATOM 774 C C . VAL A 1 102 ? 13.586 6.493 12.747 1.00 54.72 102 VAL A C 1
ATOM 776 O O . VAL A 1 102 ? 13.540 6.214 13.945 1.00 54.72 102 VAL A O 1
ATOM 779 N N . THR A 1 103 ? 13.303 5.599 11.802 1.00 55.28 103 THR A N 1
ATOM 780 C CA . THR A 1 103 ? 12.991 4.204 12.139 1.00 55.28 103 THR A CA 1
ATOM 781 C C . THR A 1 103 ? 14.182 3.536 12.835 1.00 55.28 103 THR A C 1
ATOM 783 O O . THR A 1 103 ? 15.339 3.773 12.477 1.00 55.28 103 THR A O 1
ATOM 786 N N . HIS A 1 104 ? 13.907 2.718 13.859 1.00 52.09 104 HIS A N 1
ATOM 787 C CA . HIS A 1 104 ? 14.935 2.091 14.696 1.00 52.09 104 HIS A CA 1
ATOM 788 C C . HIS A 1 104 ? 15.957 1.328 13.834 1.00 52.09 104 HIS A C 1
ATOM 790 O O . HIS A 1 104 ? 15.626 0.326 13.206 1.00 52.09 104 HIS A O 1
ATOM 796 N N . GLY A 1 105 ? 17.204 1.812 13.808 1.00 46.91 105 GLY A N 1
ATOM 797 C CA . GLY A 1 105 ? 18.308 1.181 13.077 1.00 46.91 105 GLY A CA 1
ATOM 798 C C . GLY A 1 105 ? 18.465 1.587 11.605 1.00 46.91 105 GLY A C 1
ATOM 799 O O . GLY A 1 105 ? 19.289 0.990 10.915 1.00 46.91 105 GLY A O 1
ATOM 800 N N . SER A 1 106 ? 17.732 2.590 11.109 1.00 55.91 106 SER A N 1
ATOM 801 C CA . SER A 1 106 ? 17.922 3.129 9.752 1.00 55.91 106 SER A CA 1
ATOM 802 C C . SER A 1 106 ? 18.109 4.654 9.757 1.00 55.91 106 SER A C 1
ATOM 804 O O . SER A 1 106 ? 18.155 5.265 10.816 1.00 55.91 106 SER A O 1
ATOM 806 N N . CYS A 1 107 ? 18.269 5.277 8.583 1.00 54.47 107 CYS A N 1
ATOM 807 C CA . CYS A 1 107 ? 18.256 6.740 8.403 1.00 54.47 107 CYS A CA 1
ATOM 808 C C . CYS A 1 107 ? 16.956 7.235 7.738 1.00 54.47 107 CYS A C 1
ATOM 810 O O . CYS A 1 107 ? 16.888 8.375 7.280 1.00 54.47 107 CYS A O 1
ATOM 812 N N . ILE A 1 108 ? 15.948 6.366 7.619 1.00 63.22 108 ILE A N 1
ATOM 813 C CA . ILE A 1 108 ? 14.700 6.632 6.900 1.00 63.22 108 ILE A CA 1
ATOM 814 C C . ILE A 1 108 ? 13.643 7.097 7.904 1.00 63.22 108 ILE A C 1
ATOM 816 O O . ILE A 1 108 ? 13.426 6.445 8.932 1.00 63.22 108 ILE A O 1
ATOM 820 N N . SER A 1 109 ? 12.988 8.221 7.604 1.00 74.50 109 SER A N 1
ATOM 821 C CA . SER A 1 109 ? 11.901 8.745 8.432 1.00 74.50 109 SER A CA 1
ATOM 822 C C . SER A 1 109 ? 10.691 7.814 8.411 1.00 74.50 109 SER A C 1
ATOM 824 O O . SER A 1 109 ? 10.377 7.194 7.392 1.00 74.50 109 SER A O 1
ATOM 826 N N . SER A 1 110 ? 9.975 7.740 9.529 1.00 77.12 110 SER A N 1
ATOM 827 C CA . SER A 1 110 ? 8.770 6.913 9.630 1.00 77.12 110 SER A CA 1
ATOM 828 C C . SER A 1 110 ? 7.679 7.368 8.649 1.00 77.12 110 SER A C 1
ATOM 830 O O . SER A 1 110 ? 6.998 6.530 8.063 1.00 77.12 110 SER A O 1
ATOM 832 N N . VAL A 1 111 ? 7.592 8.676 8.355 1.00 78.06 111 VAL A N 1
ATOM 833 C CA . VAL A 1 111 ? 6.739 9.198 7.266 1.00 78.06 111 VAL A CA 1
ATOM 834 C C . VAL A 1 111 ? 7.108 8.597 5.911 1.00 78.06 111 VAL A C 1
ATOM 836 O O . VAL A 1 111 ? 6.224 8.214 5.152 1.00 78.06 111 VAL A O 1
ATOM 839 N N . ALA A 1 112 ? 8.399 8.523 5.577 1.00 78.75 112 ALA A N 1
ATOM 840 C CA . ALA A 1 112 ? 8.840 7.980 4.294 1.00 78.75 112 ALA A CA 1
ATOM 841 C C . ALA A 1 112 ? 8.465 6.497 4.161 1.00 78.75 112 ALA A C 1
ATOM 843 O O . ALA A 1 112 ? 8.045 6.066 3.090 1.00 78.75 112 ALA A O 1
ATOM 844 N N . VAL A 1 113 ? 8.556 5.738 5.254 1.00 79.38 113 VAL A N 1
ATOM 845 C CA . VAL A 1 113 ? 8.099 4.343 5.306 1.00 79.38 113 VAL A CA 1
ATOM 846 C C . VAL A 1 113 ? 6.584 4.249 5.112 1.00 79.38 113 VAL A C 1
ATOM 848 O O . VAL A 1 113 ? 6.131 3.504 4.244 1.00 79.38 113 VAL A O 1
ATOM 851 N N . ALA A 1 114 ? 5.798 5.040 5.848 1.00 84.81 114 ALA A N 1
ATOM 852 C CA . ALA A 1 114 ? 4.341 5.053 5.713 1.00 84.81 114 ALA A CA 1
ATOM 853 C C . ALA A 1 114 ? 3.901 5.462 4.296 1.00 84.81 114 ALA A C 1
ATOM 855 O O . ALA A 1 114 ? 3.065 4.789 3.699 1.00 84.81 114 ALA A O 1
ATOM 856 N N . ALA A 1 115 ? 4.515 6.498 3.714 1.00 85.31 115 ALA A N 1
ATOM 857 C CA . ALA A 1 115 ? 4.268 6.937 2.340 1.00 85.31 115 ALA A CA 1
ATOM 858 C C . ALA A 1 115 ? 4.550 5.825 1.321 1.00 85.31 115 ALA A C 1
ATOM 860 O O . ALA A 1 115 ? 3.752 5.594 0.413 1.00 85.31 115 ALA A O 1
ATOM 861 N N . ALA A 1 116 ? 5.681 5.130 1.479 1.00 84.12 116 ALA A N 1
ATOM 862 C CA . ALA A 1 116 ? 6.069 4.023 0.616 1.00 84.12 116 ALA A CA 1
ATOM 863 C C . ALA A 1 116 ? 5.040 2.889 0.664 1.00 84.12 116 ALA A C 1
ATOM 865 O O . ALA A 1 116 ? 4.599 2.418 -0.382 1.00 84.12 116 ALA A O 1
ATOM 866 N N . MET A 1 117 ? 4.626 2.484 1.865 1.00 85.69 117 MET A N 1
ATOM 867 C CA . MET A 1 117 ? 3.652 1.409 2.033 1.00 85.69 117 MET A CA 1
ATOM 868 C C . MET A 1 117 ? 2.252 1.802 1.570 1.00 85.69 117 MET A C 1
ATOM 870 O O . MET A 1 117 ? 1.580 0.991 0.940 1.00 85.69 117 MET A O 1
ATOM 874 N N . CYS A 1 118 ? 1.827 3.044 1.810 1.00 87.56 118 CYS A N 1
ATOM 875 C CA . CYS A 1 118 ? 0.555 3.544 1.295 1.00 87.56 118 CYS A CA 1
ATOM 876 C C . CYS A 1 118 ? 0.507 3.493 -0.233 1.00 87.56 118 CYS A C 1
ATOM 878 O O . CYS A 1 118 ? -0.507 3.088 -0.787 1.00 87.56 118 CYS A O 1
ATOM 880 N N . LEU A 1 119 ? 1.599 3.866 -0.908 1.00 85.75 119 LEU A N 1
ATOM 881 C CA . LEU A 1 119 ? 1.692 3.766 -2.364 1.00 85.75 119 LEU A CA 1
ATOM 882 C C . LEU A 1 119 ? 1.618 2.320 -2.846 1.00 85.75 119 LEU A C 1
ATOM 884 O O . LEU A 1 119 ? 0.888 2.047 -3.789 1.00 85.75 119 LEU A O 1
ATOM 888 N N . VAL A 1 120 ? 2.335 1.403 -2.190 1.00 85.69 120 VAL A N 1
ATOM 889 C CA . VAL A 1 120 ? 2.269 -0.024 -2.536 1.00 85.69 120 VAL A CA 1
ATOM 890 C C . VAL A 1 120 ? 0.837 -0.539 -2.394 1.00 85.69 120 VAL A C 1
ATOM 892 O O . VAL A 1 120 ? 0.301 -1.083 -3.349 1.00 85.69 120 VAL A O 1
ATOM 895 N N . ILE A 1 121 ? 0.182 -0.302 -1.253 1.00 87.12 121 ILE A N 1
ATOM 896 C CA . ILE A 1 121 ? -1.190 -0.776 -1.014 1.00 87.12 121 ILE A CA 1
ATOM 897 C C . ILE A 1 121 ? -2.178 -0.128 -1.992 1.00 87.12 121 ILE A C 1
ATOM 899 O O . ILE A 1 121 ? -3.000 -0.834 -2.556 1.00 87.12 121 ILE A O 1
ATOM 903 N N . ALA A 1 122 ? -2.079 1.180 -2.245 1.00 86.50 122 ALA A N 1
ATOM 904 C CA . ALA A 1 122 ? -2.979 1.881 -3.165 1.00 86.50 122 ALA A CA 1
ATOM 905 C C . ALA A 1 122 ? -2.823 1.441 -4.626 1.00 86.50 122 ALA A C 1
ATOM 907 O O . ALA A 1 122 ? -3.791 1.482 -5.380 1.00 86.50 122 ALA A O 1
ATOM 908 N N . GLN A 1 123 ? -1.611 1.059 -5.040 1.00 82.31 123 GLN A N 1
ATOM 909 C CA . GLN A 1 123 ? -1.371 0.532 -6.383 1.00 82.31 123 GLN A CA 1
ATOM 910 C C . GLN A 1 123 ? -1.763 -0.944 -6.506 1.00 82.31 123 GLN A C 1
ATOM 912 O O . GLN A 1 123 ? -2.157 -1.369 -7.589 1.00 82.31 123 GLN A O 1
ATOM 917 N N . THR A 1 124 ? -1.676 -1.719 -5.421 1.00 84.94 124 THR A N 1
ATOM 918 C CA . THR A 1 124 ? -2.106 -3.122 -5.404 1.00 84.94 124 THR A CA 1
ATOM 919 C C . THR A 1 124 ? -3.626 -3.245 -5.298 1.00 84.94 124 THR A C 1
ATOM 921 O O . THR A 1 124 ? -4.231 -3.959 -6.087 1.00 84.94 124 THR A O 1
ATOM 924 N N . GLU A 1 125 ? -4.262 -2.574 -4.338 1.00 88.19 125 GLU A N 1
ATOM 925 C CA . GLU A 1 125 ? -5.660 -2.810 -3.967 1.00 88.19 125 GLU A CA 1
ATOM 926 C C . GLU A 1 125 ? -6.589 -1.712 -4.511 1.00 88.19 125 GLU A C 1
ATOM 928 O O . GLU A 1 125 ? -6.480 -0.550 -4.100 1.00 88.19 125 GLU A O 1
ATOM 933 N N . PRO A 1 126 ? -7.548 -2.054 -5.396 1.00 85.75 126 PRO A N 1
ATOM 934 C CA . PRO A 1 126 ? -8.350 -1.065 -6.117 1.00 85.75 126 PRO A CA 1
ATOM 935 C C . PRO A 1 126 ? -9.326 -0.285 -5.224 1.00 85.75 126 PRO A C 1
ATOM 937 O O . PRO A 1 126 ? -9.649 0.859 -5.537 1.00 85.75 126 PRO A O 1
ATOM 940 N N . ASP A 1 127 ? -9.802 -0.878 -4.124 1.00 90.88 127 ASP A N 1
ATOM 941 C CA . ASP A 1 127 ? -10.675 -0.211 -3.147 1.00 90.88 127 ASP A CA 1
ATOM 942 C C . ASP A 1 127 ? -9.880 0.118 -1.878 1.00 90.88 127 ASP A C 1
ATOM 944 O O . ASP A 1 127 ? -10.015 -0.527 -0.836 1.00 90.88 127 ASP A O 1
ATOM 948 N N . THR A 1 128 ? -8.997 1.113 -2.001 1.00 91.62 128 THR A N 1
ATOM 949 C CA . THR A 1 128 ? -8.172 1.624 -0.902 1.00 91.62 128 THR A CA 1
ATOM 950 C C . THR A 1 128 ? -8.569 3.053 -0.550 1.00 91.62 128 THR A C 1
ATOM 952 O O . THR A 1 128 ? -8.509 3.961 -1.378 1.00 91.62 128 THR A O 1
ATOM 955 N N . GLN A 1 129 ? -8.922 3.277 0.715 1.00 92.62 129 GLN A N 1
ATOM 956 C CA . GLN A 1 129 ? -9.130 4.603 1.292 1.00 92.62 129 GLN A CA 1
ATOM 957 C C . GLN A 1 129 ? -7.961 4.954 2.197 1.00 92.62 129 GLN A C 1
ATOM 959 O O . GLN A 1 129 ? -7.639 4.201 3.113 1.00 92.62 129 GLN A O 1
ATOM 964 N N . ILE A 1 130 ? -7.349 6.112 1.962 1.00 91.38 130 ILE A N 1
ATOM 965 C CA . ILE A 1 130 ? -6.219 6.579 2.761 1.00 91.38 130 ILE A CA 1
ATOM 966 C C . ILE A 1 130 ? -6.665 7.762 3.600 1.00 91.38 130 ILE A C 1
ATOM 968 O O . ILE A 1 130 ? -7.265 8.714 3.098 1.00 91.38 130 ILE A O 1
ATOM 972 N N . VAL A 1 131 ? -6.386 7.687 4.894 1.00 91.25 131 VAL A N 1
ATOM 973 C CA . VAL A 1 131 ? -6.670 8.748 5.854 1.00 91.25 131 VAL A CA 1
ATOM 974 C C . VAL A 1 131 ? -5.422 9.048 6.669 1.00 91.25 131 VAL A C 1
ATOM 976 O O . VAL A 1 131 ? -4.605 8.167 6.936 1.00 91.25 131 VAL A O 1
ATOM 979 N N . VAL A 1 132 ? -5.291 10.294 7.094 1.00 89.56 132 VAL A N 1
ATOM 980 C CA . VAL A 1 132 ? -4.345 10.694 8.135 1.00 89.56 132 VAL A CA 1
ATOM 981 C C . VAL A 1 132 ? -5.114 11.021 9.399 1.00 89.56 132 VAL A C 1
ATOM 983 O O . VAL A 1 132 ? -6.251 11.496 9.330 1.00 89.56 132 VAL A O 1
ATOM 986 N N . PHE A 1 133 ? -4.515 10.765 10.554 1.00 87.38 133 PHE A N 1
ATOM 987 C CA . PHE A 1 133 ? -5.141 11.090 11.827 1.00 87.38 133 PHE A CA 1
ATOM 988 C C . PHE A 1 133 ? -4.141 11.647 12.836 1.00 87.38 133 PHE A C 1
ATOM 990 O O . PHE A 1 133 ? -2.991 11.214 12.896 1.00 87.38 133 PHE A O 1
ATOM 997 N N . ALA A 1 134 ? -4.606 12.626 13.608 1.00 82.94 134 ALA A N 1
ATOM 998 C CA . ALA A 1 134 ? -3.912 13.243 14.733 1.00 82.94 134 ALA A CA 1
ATOM 999 C C . ALA A 1 134 ? -4.928 14.038 15.569 1.00 82.94 134 ALA A C 1
ATOM 1001 O O . ALA A 1 134 ? -5.900 14.559 15.024 1.00 82.94 134 ALA A O 1
ATOM 1002 N N . GLU A 1 135 ? -4.709 14.148 16.882 1.00 78.56 135 GLU A N 1
ATOM 1003 C CA . GLU A 1 135 ? -5.463 15.057 17.768 1.00 78.56 135 GLU A CA 1
ATOM 1004 C C . GLU A 1 135 ? -6.998 14.932 17.658 1.00 78.56 135 GLU A C 1
ATOM 1006 O O . GLU A 1 135 ? -7.724 15.915 17.515 1.00 78.56 135 GLU A O 1
ATOM 1011 N N . GLY A 1 136 ? -7.522 13.702 17.658 1.00 80.19 136 GLY A N 1
ATOM 1012 C CA . GLY A 1 136 ? -8.971 13.466 17.555 1.00 80.19 136 GLY A CA 1
ATOM 1013 C C . GLY A 1 136 ? -9.569 13.718 16.165 1.00 80.19 136 G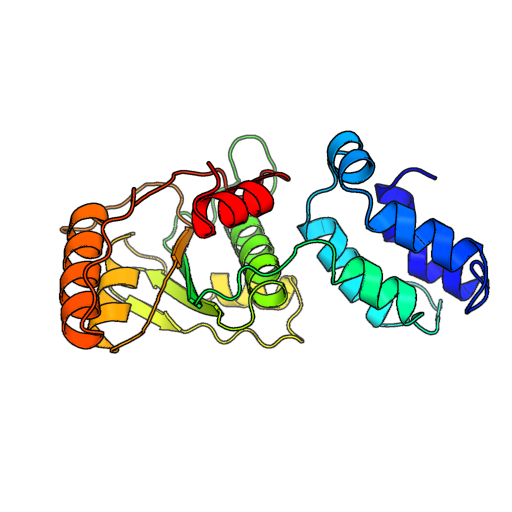LY A C 1
ATOM 1014 O O . GLY A 1 136 ? -10.766 13.519 15.976 1.00 80.19 136 GLY A O 1
ATOM 1015 N N . SER A 1 137 ? -8.761 14.134 15.190 1.00 83.62 137 SER A N 1
ATOM 1016 C CA . SER A 1 137 ? -9.194 14.428 13.827 1.00 83.62 137 SER A CA 1
ATOM 1017 C C . SER A 1 137 ? -8.728 13.348 12.860 1.00 83.62 137 SER A C 1
ATOM 1019 O O . SER A 1 137 ? -7.600 12.861 12.940 1.00 83.62 137 SER A O 1
ATOM 1021 N N . VAL A 1 138 ? -9.596 13.006 11.909 1.00 89.12 138 VAL A N 1
ATOM 1022 C CA . VAL A 1 138 ? -9.292 12.111 10.788 1.00 89.12 138 VAL A CA 1
ATOM 1023 C C . VAL A 1 138 ? -9.585 12.862 9.498 1.00 89.12 138 VAL A C 1
ATOM 1025 O O . VAL A 1 138 ? -10.695 13.359 9.298 1.00 89.12 138 VAL A O 1
ATOM 1028 N N . LEU A 1 139 ? -8.590 12.951 8.620 1.00 88.69 139 LEU A N 1
ATOM 1029 C CA . LEU A 1 139 ? -8.686 13.646 7.343 1.00 88.69 139 LEU A CA 1
ATOM 1030 C C . LEU A 1 139 ? -8.448 12.654 6.199 1.00 88.69 139 LEU A C 1
ATOM 1032 O O . LEU A 1 139 ? -7.413 11.986 6.174 1.00 88.69 139 LEU A O 1
ATOM 1036 N N . PRO A 1 140 ? -9.369 12.550 5.228 1.00 89.38 140 PRO A N 1
ATOM 1037 C CA . PRO A 1 140 ? -9.118 11.798 4.007 1.00 89.38 140 PRO A CA 1
ATOM 1038 C C . PRO A 1 140 ? -7.953 12.391 3.212 1.00 89.38 140 PRO A C 1
ATOM 1040 O O . PRO A 1 140 ? -7.916 13.594 2.951 1.00 89.38 140 PRO A O 1
ATOM 1043 N N . CYS A 1 141 ? -7.042 11.532 2.765 1.00 84.75 141 CYS A N 1
ATOM 1044 C CA . CYS A 1 141 ? -5.970 11.877 1.843 1.00 84.75 141 CYS A CA 1
ATOM 1045 C C . CYS A 1 141 ? -6.241 11.213 0.497 1.00 84.75 141 CYS A C 1
ATOM 1047 O O . CYS A 1 141 ? -6.085 10.005 0.331 1.00 84.75 141 CYS A O 1
ATOM 1049 N N . ALA A 1 142 ? -6.656 12.014 -0.482 1.00 77.94 142 ALA A N 1
ATOM 1050 C CA . ALA A 1 142 ? -6.816 11.534 -1.844 1.00 77.94 142 ALA A CA 1
ATOM 1051 C C . ALA A 1 142 ? -5.437 11.406 -2.502 1.00 77.94 142 ALA A C 1
ATOM 1053 O O . ALA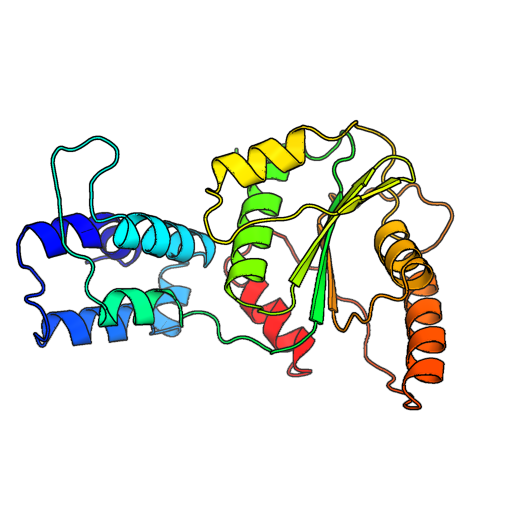 A 1 142 ? -4.847 12.408 -2.912 1.00 77.94 142 ALA A O 1
ATOM 1054 N N . PHE A 1 143 ? -4.931 10.178 -2.610 1.00 74.81 143 PHE A N 1
ATOM 1055 C CA . PHE A 1 143 ? -3.791 9.890 -3.473 1.00 74.81 143 PHE A CA 1
ATOM 1056 C C . PHE A 1 143 ? -4.308 9.623 -4.882 1.00 74.81 143 PHE A C 1
ATOM 1058 O O . PHE A 1 143 ? -5.151 8.757 -5.096 1.00 74.81 143 PHE A O 1
ATOM 1065 N N . SER A 1 144 ? -3.830 10.411 -5.842 1.00 67.56 144 SER A N 1
ATOM 1066 C CA . SER A 1 144 ? -3.998 10.079 -7.257 1.00 67.56 144 SER A CA 1
ATOM 1067 C C . SER A 1 144 ? -2.945 9.041 -7.642 1.00 67.56 144 SER A C 1
ATOM 1069 O O . SER A 1 144 ? -1.829 9.085 -7.118 1.00 67.56 144 SER A O 1
ATOM 1071 N N . SER A 1 145 ? -3.270 8.161 -8.591 1.00 59.62 145 SER A N 1
ATOM 1072 C CA . SER A 1 145 ? -2.325 7.212 -9.199 1.00 59.62 145 SER A CA 1
ATOM 1073 C C . SER A 1 145 ? -1.064 7.890 -9.741 1.00 59.62 145 SER A C 1
ATOM 1075 O O . SER A 1 145 ? -0.012 7.268 -9.799 1.00 59.62 145 SER A O 1
ATOM 1077 N N . ASP A 1 146 ? -1.157 9.176 -10.083 1.00 65.31 146 ASP A N 1
ATOM 1078 C CA . ASP A 1 146 ? -0.065 9.946 -10.683 1.00 65.31 146 ASP A CA 1
ATOM 1079 C C . ASP A 1 146 ? 0.834 10.629 -9.636 1.00 65.31 146 ASP A C 1
ATOM 1081 O O . ASP A 1 146 ? 1.789 11.335 -9.980 1.00 65.31 146 ASP A O 1
ATOM 1085 N N . MET A 1 147 ? 0.520 10.486 -8.341 1.00 74.00 147 MET A N 1
ATOM 1086 C CA . MET A 1 147 ? 1.316 11.096 -7.283 1.00 74.00 147 MET A CA 1
ATOM 1087 C C . MET A 1 147 ? 2.642 10.365 -7.102 1.00 74.00 147 MET A C 1
ATOM 1089 O O . MET A 1 147 ? 2.715 9.172 -6.824 1.00 74.00 147 MET A O 1
ATOM 1093 N N . THR A 1 148 ? 3.725 11.128 -7.166 1.00 74.50 148 THR A N 1
ATOM 1094 C CA . THR A 1 148 ? 5.059 10.630 -6.841 1.00 74.50 148 THR A CA 1
ATOM 1095 C C . THR A 1 148 ? 5.204 10.380 -5.341 1.00 74.50 148 THR A C 1
ATOM 1097 O O . THR A 1 148 ? 4.606 11.073 -4.516 1.00 74.50 148 THR A O 1
ATOM 1100 N N . PHE A 1 149 ? 6.120 9.481 -4.972 1.00 79.38 149 PHE A N 1
ATOM 1101 C CA . PHE A 1 149 ? 6.534 9.260 -3.580 1.00 79.38 149 PHE A CA 1
ATOM 1102 C C . PHE A 1 149 ? 6.781 10.554 -2.790 1.00 79.38 149 PHE A C 1
ATOM 1104 O O . PHE A 1 149 ? 6.334 10.685 -1.655 1.00 79.38 149 PHE A O 1
ATOM 1111 N N . MET A 1 150 ? 7.453 11.535 -3.399 1.00 75.69 150 MET A N 1
ATOM 1112 C CA . MET A 1 150 ? 7.745 12.809 -2.736 1.00 75.69 150 MET A CA 1
ATOM 1113 C C . MET A 1 150 ? 6.487 13.645 -2.484 1.00 75.69 150 MET A C 1
ATOM 1115 O O . MET A 1 150 ? 6.423 14.334 -1.473 1.00 75.69 150 MET A O 1
ATOM 1119 N N . GLN A 1 151 ? 5.501 13.599 -3.385 1.00 81.81 151 GLN A N 1
ATOM 1120 C CA . GLN A 1 151 ? 4.226 14.300 -3.205 1.00 81.81 151 GLN A CA 1
ATOM 1121 C C . GLN A 1 151 ? 3.398 13.649 -2.098 1.00 81.81 151 GLN A C 1
ATOM 1123 O O . GLN A 1 151 ? 2.888 14.364 -1.241 1.00 81.81 151 GLN A O 1
ATOM 1128 N N . VAL A 1 152 ? 3.344 12.314 -2.067 1.00 81.75 152 VAL A N 1
ATOM 1129 C CA . VAL A 1 152 ? 2.681 11.563 -0.991 1.00 81.75 152 VAL A CA 1
ATOM 1130 C C . VAL A 1 152 ? 3.332 11.865 0.357 1.00 81.75 152 VAL A C 1
ATOM 1132 O O . VAL A 1 152 ? 2.655 12.275 1.295 1.00 81.75 152 VAL A O 1
ATOM 1135 N N . ALA A 1 153 ? 4.660 11.757 0.446 1.00 81.56 153 ALA A N 1
ATOM 1136 C CA . ALA A 1 153 ? 5.389 12.074 1.670 1.00 81.56 153 ALA A CA 1
ATOM 1137 C C . ALA A 1 153 ? 5.169 13.531 2.112 1.00 81.56 153 ALA A C 1
ATOM 1139 O O . ALA A 1 153 ? 4.991 13.786 3.298 1.00 81.56 153 ALA A O 1
ATOM 1140 N N . ALA A 1 154 ? 5.137 14.487 1.177 1.00 80.06 154 ALA A N 1
ATOM 1141 C CA . ALA A 1 154 ? 4.867 15.887 1.496 1.00 80.06 154 ALA A CA 1
ATOM 1142 C C . ALA A 1 154 ? 3.441 16.108 2.023 1.00 80.06 154 ALA A C 1
ATOM 1144 O O . ALA A 1 154 ? 3.272 16.882 2.961 1.00 80.06 154 ALA A O 1
ATOM 1145 N N . GLN A 1 155 ? 2.433 15.429 1.465 1.00 80.44 155 GLN A N 1
ATOM 1146 C CA . GLN A 1 155 ? 1.056 15.510 1.960 1.00 80.44 155 GLN A CA 1
ATOM 1147 C C . GLN A 1 155 ? 0.927 14.981 3.392 1.00 80.44 155 GLN A C 1
ATOM 1149 O O . GLN A 1 155 ? 0.260 15.615 4.203 1.00 80.44 155 GLN A O 1
ATOM 1154 N N . LEU A 1 156 ? 1.622 13.889 3.726 1.00 77.56 156 LEU A N 1
ATOM 1155 C CA . LEU A 1 156 ? 1.620 13.332 5.083 1.00 77.56 156 LEU A CA 1
ATOM 1156 C C . LEU A 1 156 ? 2.277 14.257 6.128 1.00 77.56 156 LEU A C 1
ATOM 1158 O O . LEU A 1 156 ? 1.982 14.141 7.310 1.00 77.56 156 LEU A O 1
ATOM 1162 N N . ILE A 1 157 ? 3.161 15.176 5.718 1.00 73.19 157 ILE A N 1
ATOM 1163 C CA . ILE A 1 157 ? 3.874 16.101 6.627 1.00 73.19 157 ILE A CA 1
ATOM 1164 C C . ILE A 1 157 ? 3.070 17.385 6.898 1.00 73.19 157 ILE A C 1
ATOM 1166 O O . ILE A 1 157 ? 3.343 18.090 7.865 1.00 73.19 157 ILE A O 1
ATOM 1170 N N . GLN A 1 158 ? 2.085 17.721 6.059 1.00 66.44 158 GLN A N 1
ATOM 1171 C CA . GLN A 1 158 ? 1.335 18.983 6.164 1.00 66.44 158 GLN A CA 1
ATOM 1172 C C . GLN A 1 158 ? 0.270 18.993 7.270 1.00 66.44 158 GLN A C 1
ATOM 1174 O O . GLN A 1 158 ? -0.370 20.022 7.491 1.00 66.44 158 GLN A O 1
ATOM 1179 N N . THR A 1 159 ? 0.049 17.873 7.955 1.00 62.47 159 THR A N 1
ATOM 1180 C CA . THR A 1 159 ? -1.012 17.746 8.955 1.00 62.47 159 THR A CA 1
ATOM 1181 C C . THR A 1 159 ? -0.510 18.151 10.349 1.00 62.47 159 THR A C 1
ATOM 1183 O O . THR A 1 159 ? 0.607 17.783 10.716 1.00 62.47 159 THR A O 1
ATOM 1186 N N . PRO A 1 160 ? -1.294 18.920 11.135 1.00 57.62 160 PRO A N 1
ATOM 1187 C CA . PRO A 1 160 ? -0.896 19.338 12.476 1.00 57.62 160 PRO A CA 1
ATOM 1188 C C . PRO A 1 160 ? -0.571 18.149 13.384 1.00 57.62 160 PRO A C 1
ATOM 1190 O O . PRO A 1 160 ? -1.273 17.140 13.384 1.00 57.62 160 PRO A O 1
ATOM 1193 N N . ALA A 1 161 ? 0.489 18.296 14.176 1.00 62.00 161 ALA A N 1
ATOM 1194 C CA . ALA A 1 161 ? 0.905 17.300 15.148 1.00 62.00 161 ALA A CA 1
ATOM 1195 C C . ALA A 1 161 ? 0.057 17.384 16.427 1.00 62.00 161 ALA A C 1
ATOM 1197 O O . ALA A 1 161 ? -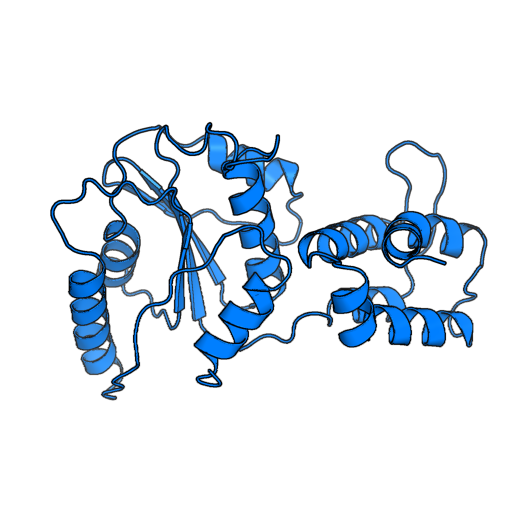0.134 18.471 16.963 1.00 62.00 161 ALA A O 1
ATOM 1198 N N . GLY A 1 162 ? -0.348 16.234 16.968 1.00 68.75 162 GLY A N 1
ATOM 1199 C CA . GLY A 1 162 ? -1.038 16.136 18.258 1.00 68.75 162 GLY A CA 1
ATOM 1200 C C . GLY A 1 162 ? -0.941 14.735 18.859 1.00 68.75 162 GLY A C 1
ATOM 1201 O O . GLY A 1 162 ? -0.005 14.003 18.541 1.00 68.75 162 GLY A O 1
ATOM 1202 N N . SER A 1 163 ? -1.867 14.356 19.744 1.00 76.88 163 SER A N 1
ATOM 1203 C CA . SER A 1 163 ? -1.877 13.017 20.349 1.00 76.88 163 SER A CA 1
ATOM 1204 C C . SER A 1 163 ? -2.308 11.933 19.354 1.00 76.88 163 SER A C 1
ATOM 1206 O O . SER A 1 163 ? -3.142 12.165 18.475 1.00 76.88 163 SER A O 1
ATOM 1208 N N . THR A 1 164 ? -1.753 10.734 19.521 1.00 82.44 164 THR A N 1
ATOM 1209 C CA . THR A 1 164 ? -2.133 9.532 18.769 1.00 82.44 164 THR A CA 1
ATOM 1210 C C . THR A 1 164 ? -3.313 8.835 19.437 1.00 82.44 164 THR A C 1
ATOM 1212 O O . THR A 1 164 ? -3.269 8.548 20.634 1.00 82.44 164 THR A O 1
ATOM 1215 N N . ASP A 1 165 ? -4.329 8.483 18.655 1.00 87.69 165 ASP A N 1
ATOM 1216 C CA . ASP A 1 165 ? -5.396 7.571 19.069 1.00 87.69 165 ASP A CA 1
ATOM 1217 C C . ASP A 1 165 ? -5.732 6.618 17.914 1.00 87.69 165 ASP A C 1
ATOM 1219 O O . ASP A 1 165 ? -6.373 6.993 16.930 1.00 87.69 165 ASP A O 1
ATOM 1223 N N . CYS A 1 166 ? -5.273 5.370 18.031 1.00 88.75 166 CYS A N 1
ATOM 1224 C CA . CYS A 1 166 ? -5.449 4.351 16.996 1.00 88.75 166 CYS A CA 1
ATOM 1225 C C . CYS A 1 166 ? -6.894 3.835 16.872 1.00 88.75 166 CYS A C 1
ATOM 1227 O O . CYS A 1 166 ? -7.180 3.078 15.946 1.00 88.75 166 CYS A O 1
ATOM 1229 N N . ALA A 1 167 ? -7.813 4.211 17.770 1.00 91.00 167 ALA A N 1
ATOM 1230 C CA . ALA A 1 167 ? -9.232 3.897 17.613 1.00 91.00 167 ALA A CA 1
ATOM 1231 C C . ALA A 1 167 ? -9.917 4.840 16.606 1.00 91.00 167 ALA A C 1
ATOM 1233 O O . ALA A 1 167 ? -10.883 4.440 15.950 1.00 91.00 167 ALA A O 1
ATOM 1234 N N . LEU A 1 168 ? -9.385 6.057 16.412 1.00 91.88 168 LEU A N 1
ATOM 1235 C CA . LEU A 1 168 ? -10.002 7.099 15.580 1.00 91.88 168 LEU A CA 1
ATOM 1236 C C . LEU A 1 168 ? -10.335 6.658 14.151 1.00 91.88 168 LEU A C 1
ATOM 1238 O O . LEU A 1 168 ? -11.455 6.929 13.718 1.00 91.88 168 LEU A O 1
ATOM 1242 N N . PRO A 1 169 ? -9.455 5.965 13.399 1.00 93.06 169 PRO A N 1
ATOM 1243 C CA . PRO A 1 169 ? -9.788 5.569 12.030 1.00 93.06 169 PRO A CA 1
ATOM 1244 C C . PRO A 1 169 ? -10.983 4.608 11.959 1.00 93.06 169 PRO A C 1
ATOM 1246 O O . PRO A 1 169 ? -11.761 4.640 11.005 1.00 93.06 169 PRO A O 1
ATOM 1249 N N . ILE A 1 170 ? -11.154 3.771 12.986 1.00 93.69 170 ILE A N 1
ATOM 1250 C CA . ILE A 1 170 ? -12.237 2.787 13.080 1.00 93.69 170 ILE A CA 1
ATOM 1251 C C . ILE A 1 170 ? -13.552 3.486 13.452 1.00 93.69 170 ILE A C 1
ATOM 1253 O O . ILE A 1 170 ? -14.598 3.226 12.844 1.00 93.69 170 ILE A O 1
ATOM 1257 N N . THR A 1 171 ? -13.504 4.408 14.415 1.00 93.06 171 THR A N 1
ATOM 1258 C CA . THR A 1 171 ? -14.656 5.234 14.802 1.00 93.06 171 THR A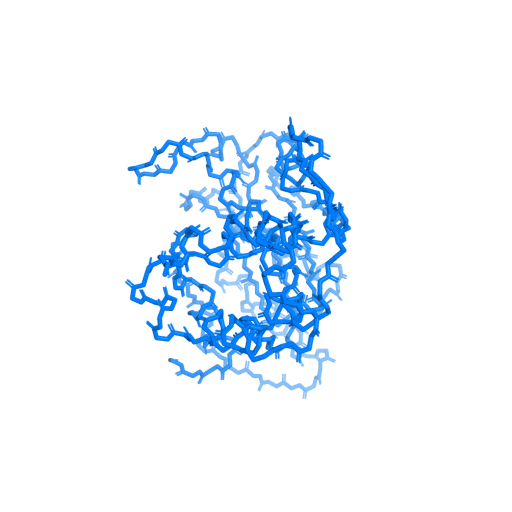 CA 1
ATOM 1259 C C . THR A 1 171 ? -15.113 6.100 13.633 1.00 93.06 171 THR A C 1
ATOM 1261 O O . THR A 1 171 ? -16.276 6.032 13.236 1.00 93.06 171 THR A O 1
ATOM 1264 N N . TRP A 1 172 ? -14.183 6.796 12.976 1.00 94.56 172 TRP A N 1
ATOM 1265 C CA . TRP A 1 172 ? -14.460 7.608 11.793 1.00 94.56 172 TRP A CA 1
ATOM 1266 C C . TRP A 1 172 ? -15.117 6.794 10.673 1.00 94.56 172 TRP A C 1
ATOM 1268 O O . TRP A 1 172 ? -16.095 7.241 10.069 1.00 94.56 172 TRP A O 1
ATOM 1278 N N . ALA A 1 173 ? -14.637 5.572 10.413 1.00 94.00 173 ALA A N 1
ATOM 1279 C CA . ALA A 1 173 ? -15.244 4.681 9.428 1.00 94.00 173 ALA A CA 1
ATOM 1280 C C . ALA A 1 173 ? -16.681 4.280 9.811 1.00 94.00 173 ALA A C 1
ATOM 1282 O O . ALA A 1 173 ? -17.547 4.201 8.936 1.00 94.00 173 ALA A O 1
ATOM 1283 N N . SER A 1 174 ? -16.954 4.058 11.102 1.00 91.69 174 SER A N 1
ATOM 1284 C CA . SER A 1 174 ? -18.303 3.769 11.615 1.00 91.69 174 SER A CA 1
ATOM 1285 C C . SER A 1 174 ? -19.264 4.934 11.370 1.00 91.69 174 SER A C 1
ATOM 1287 O O . SER A 1 174 ? -20.351 4.731 10.816 1.00 91.69 174 SER A O 1
ATOM 1289 N N . GLU A 1 175 ? -18.844 6.138 11.768 1.00 92.25 175 GLU A N 1
ATOM 1290 C CA . GLU A 1 175 ? -19.607 7.390 11.687 1.00 92.25 175 GLU A CA 1
ATOM 1291 C C . GLU A 1 175 ? -19.899 7.786 10.239 1.00 92.25 175 GLU A C 1
ATOM 1293 O O . GLU A 1 175 ? -21.018 8.169 9.905 1.00 92.25 175 GLU A O 1
ATOM 1298 N N . ASN A 1 176 ? -18.917 7.607 9.354 1.00 92.81 176 ASN A N 1
ATOM 1299 C CA . ASN A 1 176 ? -19.035 7.917 7.929 1.00 92.81 176 ASN A CA 1
ATOM 1300 C C . ASN A 1 176 ? -19.600 6.754 7.101 1.00 92.81 176 ASN A C 1
ATOM 1302 O O . ASN A 1 176 ? -19.560 6.798 5.869 1.00 92.81 176 ASN A O 1
ATOM 1306 N N . VAL A 1 177 ? -20.110 5.703 7.758 1.00 91.69 177 VAL A N 1
ATOM 1307 C CA . VAL A 1 177 ? -20.762 4.547 7.116 1.00 91.69 177 VAL A CA 1
ATOM 1308 C C . VAL A 1 177 ? -19.859 3.905 6.045 1.00 91.69 177 VAL A C 1
ATOM 1310 O O . VAL A 1 177 ? -20.312 3.431 5.004 1.00 91.69 177 VAL A O 1
ATOM 1313 N N . LYS A 1 178 ? -18.545 3.885 6.288 1.00 92.06 178 LYS A N 1
ATOM 1314 C CA . LYS A 1 178 ? -17.574 3.260 5.386 1.00 92.06 178 LYS A CA 1
ATOM 1315 C C . LYS A 1 178 ? -17.643 1.754 5.533 1.00 92.06 178 LYS A C 1
ATOM 1317 O O . LYS A 1 178 ? -17.699 1.231 6.646 1.00 92.06 178 LYS A O 1
ATOM 1322 N N . THR A 1 179 ? -17.614 1.053 4.403 1.00 91.25 179 THR A N 1
ATOM 1323 C CA . THR A 1 179 ? -17.558 -0.407 4.398 1.00 91.25 179 THR A CA 1
ATOM 1324 C C . THR A 1 179 ? -16.124 -0.841 4.157 1.00 91.25 179 THR A C 1
ATOM 1326 O O . THR A 1 179 ? -15.622 -0.712 3.050 1.00 91.25 179 THR A O 1
ATOM 1329 N N . VAL A 1 180 ? -15.485 -1.335 5.209 1.00 91.50 180 VAL A N 1
ATOM 1330 C CA . VAL A 1 180 ? -14.067 -1.684 5.248 1.00 91.50 180 VAL A CA 1
ATOM 1331 C C . VAL A 1 180 ? -13.958 -3.149 5.643 1.00 91.50 180 VAL A C 1
ATOM 1333 O O . VAL A 1 180 ? -14.679 -3.607 6.534 1.00 91.50 180 VAL A O 1
ATOM 1336 N N . ASP A 1 181 ? -13.085 -3.883 4.962 1.00 91.31 181 ASP A N 1
ATOM 1337 C CA . ASP A 1 181 ? -12.773 -5.271 5.294 1.00 91.31 181 ASP A CA 1
ATOM 1338 C C . ASP A 1 181 ? -11.449 -5.351 6.070 1.00 91.31 181 ASP A C 1
ATOM 1340 O O . ASP A 1 181 ? -11.373 -6.089 7.051 1.00 91.31 181 ASP A O 1
ATOM 1344 N N . ILE A 1 182 ? -10.449 -4.536 5.701 1.00 92.44 182 ILE A N 1
ATOM 1345 C CA . ILE A 1 182 ? -9.124 -4.499 6.336 1.00 92.44 182 ILE A CA 1
ATOM 1346 C C . ILE A 1 182 ? -8.769 -3.073 6.774 1.00 92.44 182 ILE A C 1
ATOM 1348 O O . ILE A 1 182 ? -8.783 -2.143 5.970 1.00 92.44 182 ILE A O 1
ATOM 1352 N N . PHE A 1 183 ? -8.410 -2.912 8.050 1.00 92.94 183 PHE A N 1
ATOM 1353 C CA . PHE A 1 183 ? -7.816 -1.685 8.583 1.00 92.94 183 PHE A CA 1
ATOM 1354 C C . PHE A 1 183 ? -6.302 -1.877 8.714 1.00 92.94 183 PHE A C 1
ATOM 1356 O O . PHE A 1 183 ? -5.863 -2.807 9.389 1.00 92.94 183 PHE A O 1
ATOM 1363 N N . ILE A 1 184 ? -5.512 -0.990 8.109 1.00 92.00 184 ILE A N 1
ATOM 1364 C CA . ILE A 1 184 ? -4.054 -0.929 8.279 1.00 92.00 184 ILE A CA 1
ATOM 1365 C C . ILE A 1 184 ? -3.729 0.397 8.953 1.00 92.00 184 ILE A C 1
ATOM 1367 O O . ILE A 1 184 ? -3.988 1.451 8.382 1.00 92.00 184 ILE A O 1
ATOM 1371 N N . ILE A 1 185 ? -3.171 0.352 10.162 1.00 90.56 185 ILE A N 1
ATOM 1372 C CA . ILE A 1 185 ? -2.834 1.550 10.937 1.00 90.56 185 ILE A CA 1
ATOM 1373 C C . ILE A 1 185 ? -1.313 1.655 11.031 1.00 90.56 185 ILE A C 1
ATOM 1375 O O . ILE A 1 185 ? -0.668 0.858 11.710 1.00 90.56 185 ILE A O 1
ATOM 1379 N N . PHE A 1 186 ? -0.736 2.646 10.355 1.00 87.62 186 PHE A N 1
ATOM 1380 C CA . PHE A 1 186 ? 0.671 3.000 10.495 1.00 87.62 186 PHE A CA 1
ATOM 1381 C C . PHE A 1 186 ? 0.835 3.943 11.681 1.00 87.62 186 PHE A C 1
ATOM 1383 O O . PHE A 1 186 ? 0.383 5.082 11.632 1.00 87.62 186 PHE A O 1
ATOM 1390 N N . THR A 1 187 ? 1.497 3.468 12.731 1.00 83.88 187 THR A N 1
ATOM 1391 C CA . THR A 1 187 ? 1.815 4.232 13.941 1.00 83.88 187 THR A CA 1
ATOM 1392 C C . THR A 1 187 ? 3.150 3.752 14.513 1.00 83.88 187 THR A C 1
ATOM 1394 O O . THR A 1 187 ? 3.670 2.705 14.129 1.00 83.88 187 THR A O 1
ATOM 1397 N N . ASN A 1 188 ? 3.717 4.511 15.443 1.00 75.50 188 ASN A N 1
ATOM 1398 C CA . ASN A 1 188 ? 4.907 4.136 16.199 1.00 75.50 188 ASN A CA 1
ATOM 1399 C C . ASN A 1 188 ? 4.576 3.468 17.558 1.00 75.50 188 ASN A C 1
ATOM 1401 O O . ASN A 1 188 ? 5.431 3.423 18.444 1.00 75.50 188 ASN A O 1
ATOM 1405 N N . ASN A 1 189 ? 3.355 2.938 17.708 1.00 62.56 189 ASN A N 1
ATOM 1406 C CA . ASN A 1 189 ? 2.835 2.194 18.866 1.00 62.56 189 ASN A CA 1
ATOM 1407 C C . ASN A 1 189 ? 2.613 2.992 20.163 1.00 62.56 189 ASN A C 1
ATOM 1409 O O . ASN A 1 189 ? 2.440 2.391 21.224 1.00 62.56 189 ASN A O 1
ATOM 1413 N N . GLN A 1 190 ? 2.550 4.323 20.117 1.00 66.56 190 GLN A N 1
ATOM 1414 C CA . GLN A 1 190 ? 2.208 5.128 21.295 1.00 66.56 190 GLN A CA 1
ATOM 1415 C C . GLN A 1 190 ? 0.785 5.678 21.195 1.00 66.56 190 GLN A C 1
ATOM 1417 O O . GLN A 1 190 ? 0.597 6.833 20.847 1.00 66.56 190 GLN A O 1
ATOM 1422 N N . THR A 1 191 ? -0.228 4.861 21.506 1.00 73.19 191 THR A N 1
ATOM 1423 C CA . THR A 1 191 ? -1.623 5.337 21.568 1.00 73.19 191 THR A CA 1
ATOM 1424 C C . THR A 1 191 ? -1.937 5.949 22.936 1.00 73.19 191 THR A C 1
ATOM 1426 O O . THR A 1 191 ? -1.684 5.339 23.974 1.00 73.19 191 THR A O 1
ATOM 1429 N N . PHE A 1 192 ? -2.507 7.152 22.935 1.00 71.75 192 PHE A N 1
ATOM 1430 C CA . PHE A 1 192 ? -2.940 7.908 24.117 1.00 71.75 192 PHE A CA 1
ATOM 1431 C C . PHE A 1 192 ? -4.461 8.143 24.126 1.00 71.75 192 PHE A C 1
ATOM 1433 O O . PHE A 1 192 ? -4.967 8.982 24.875 1.00 71.75 192 PHE A O 1
ATOM 1440 N N . GLY A 1 193 ? -5.184 7.409 23.275 1.00 70.31 193 GLY A N 1
ATOM 1441 C CA . GLY A 1 193 ? -6.640 7.408 23.200 1.00 70.31 193 GLY A CA 1
ATOM 1442 C C . GLY A 1 193 ? -7.311 6.881 24.467 1.00 70.31 193 GLY A C 1
ATOM 1443 O O . GLY A 1 193 ? -6.731 6.109 25.233 1.00 70.31 193 GLY A O 1
ATOM 1444 N N . ARG A 1 194 ? -8.563 7.297 24.687 1.00 74.50 194 ARG A N 1
ATOM 1445 C CA . ARG A 1 194 ? -9.394 6.771 25.787 1.00 74.50 194 ARG A CA 1
ATOM 1446 C C . ARG A 1 194 ? -9.965 5.392 25.471 1.00 74.50 194 ARG A C 1
ATOM 1448 O O . ARG A 1 194 ? -10.236 4.625 26.391 1.00 74.50 194 ARG A O 1
ATOM 1455 N N . GLU A 1 195 ? -10.175 5.104 24.191 1.00 80.94 195 GLU A N 1
ATOM 1456 C CA . GLU A 1 195 ? -10.756 3.851 23.725 1.00 80.94 195 GLU A CA 1
ATOM 1457 C C . GLU A 1 195 ? -9.672 2.854 23.317 1.00 80.94 195 GLU A C 1
ATOM 1459 O O . GLU A 1 195 ? -8.626 3.216 22.777 1.00 80.94 195 GLU A O 1
ATOM 1464 N N . ASN A 1 196 ? -9.928 1.570 23.569 1.00 86.06 196 ASN A N 1
ATOM 1465 C CA . ASN A 1 196 ? -9.055 0.503 23.106 1.00 86.06 196 ASN A CA 1
ATOM 1466 C C . ASN A 1 196 ? -9.384 0.175 21.633 1.00 86.06 196 ASN A C 1
ATOM 1468 O O . ASN A 1 196 ? -10.517 -0.232 21.362 1.00 86.06 196 ASN A O 1
ATOM 1472 N N . PRO A 1 197 ? -8.418 0.246 20.693 1.00 87.12 197 PRO A N 1
ATOM 1473 C CA . PRO A 1 197 ? -8.669 -0.031 19.276 1.00 87.12 197 PRO A CA 1
ATOM 1474 C C . PRO A 1 197 ? -9.289 -1.409 19.005 1.00 87.12 197 PRO A C 1
ATOM 1476 O O . PRO A 1 197 ? -10.094 -1.557 18.086 1.00 87.12 197 PRO A O 1
ATOM 1479 N N . ALA A 1 198 ? -8.959 -2.423 19.813 1.00 87.00 198 ALA A N 1
ATOM 1480 C CA . ALA A 1 198 ? -9.529 -3.759 19.679 1.00 87.00 198 ALA A CA 1
ATOM 1481 C C . ALA A 1 198 ? -11.028 -3.784 20.014 1.00 87.00 198 ALA A C 1
ATOM 1483 O O . ALA A 1 198 ? -11.797 -4.491 19.360 1.00 87.00 198 ALA A O 1
ATOM 1484 N N . ASP A 1 199 ? -11.458 -3.013 21.013 1.00 89.38 199 ASP A N 1
ATOM 1485 C CA . ASP A 1 199 ? -12.867 -2.920 21.395 1.00 89.38 199 ASP A CA 1
ATOM 1486 C C . ASP A 1 199 ? -13.656 -2.063 20.399 1.00 89.38 199 ASP A C 1
ATOM 1488 O O . ASP A 1 199 ? -14.750 -2.457 19.985 1.00 89.38 199 ASP A O 1
ATOM 1492 N N . THR A 1 200 ? -13.069 -0.973 19.900 1.00 90.38 200 THR A N 1
ATOM 1493 C CA . THR A 1 200 ? -13.644 -0.177 18.804 1.00 90.38 200 THR A CA 1
ATOM 1494 C C . THR A 1 200 ? -13.823 -1.026 17.538 1.00 90.38 200 THR A C 1
ATOM 1496 O O . THR A 1 200 ? -14.879 -0.983 16.903 1.00 90.38 200 THR A O 1
ATOM 1499 N N . LEU A 1 201 ? -12.855 -1.891 17.204 1.00 89.88 201 LEU A N 1
ATOM 1500 C CA . LEU A 1 201 ? -12.954 -2.820 16.072 1.00 89.88 201 LEU A CA 1
ATOM 1501 C C . LEU A 1 201 ? -14.078 -3.850 16.244 1.00 89.88 201 LEU A C 1
ATOM 1503 O O . LEU A 1 201 ? -14.789 -4.154 15.282 1.00 89.88 201 LEU A O 1
ATOM 1507 N N . LYS A 1 202 ? -14.272 -4.388 17.455 1.00 88.94 202 LYS A N 1
ATOM 1508 C CA . LYS A 1 202 ? -15.400 -5.292 17.751 1.00 88.94 202 LYS A CA 1
ATOM 1509 C C . LYS A 1 202 ? -16.734 -4.587 17.523 1.00 88.94 202 LYS A C 1
ATOM 1511 O O . LYS A 1 202 ? -17.611 -5.157 16.873 1.00 88.94 202 LYS A O 1
ATOM 1516 N N . THR A 1 203 ? -16.865 -3.350 17.994 1.00 88.88 203 THR A N 1
ATOM 1517 C CA . THR A 1 203 ? -18.071 -2.534 17.800 1.00 88.88 203 THR A CA 1
ATOM 1518 C C . THR A 1 203 ? -18.323 -2.261 16.317 1.00 88.88 203 THR A C 1
ATOM 1520 O O . THR A 1 203 ? -19.429 -2.505 15.831 1.00 88.88 203 THR A O 1
ATOM 1523 N N . TYR A 1 204 ? -17.291 -1.868 15.556 1.00 89.94 204 TYR A N 1
ATOM 1524 C CA . TYR A 1 204 ? -17.391 -1.688 14.102 1.00 89.94 204 TYR A CA 1
ATOM 1525 C C . TYR A 1 204 ? -17.913 -2.955 13.413 1.00 89.94 204 TYR A C 1
ATOM 1527 O O . TYR A 1 204 ? -18.837 -2.894 12.599 1.00 89.94 204 TYR A O 1
ATOM 1535 N N . ARG A 1 205 ? -17.370 -4.126 13.773 1.00 87.12 205 ARG A N 1
ATOM 1536 C CA . ARG A 1 205 ? -17.804 -5.419 13.223 1.00 87.12 205 ARG A CA 1
ATOM 1537 C C . ARG A 1 205 ? -19.266 -5.712 13.530 1.00 87.12 205 ARG A C 1
ATOM 1539 O O . ARG A 1 205 ? -19.977 -6.130 12.625 1.00 87.12 205 ARG A O 1
ATOM 1546 N N . GLN A 1 206 ? -19.732 -5.471 14.754 1.00 84.81 206 GLN A N 1
ATOM 1547 C CA . GLN A 1 206 ? -21.134 -5.686 15.132 1.00 84.81 206 GLN A CA 1
ATOM 1548 C C . GLN A 1 206 ? -22.086 -4.783 14.339 1.00 84.81 206 GLN A C 1
ATOM 1550 O O . GLN A 1 206 ? -23.079 -5.258 13.783 1.00 84.81 206 GLN A O 1
ATOM 1555 N N . VAL A 1 207 ? -21.759 -3.495 14.223 1.00 82.38 207 VAL A N 1
ATOM 1556 C CA . VAL A 1 207 ? -22.559 -2.530 13.455 1.00 82.38 207 VAL A CA 1
ATOM 1557 C C . VAL A 1 207 ? -22.566 -2.891 11.966 1.00 82.38 207 VAL A C 1
ATOM 1559 O O . VAL A 1 207 ? -23.622 -2.910 11.333 1.00 82.38 207 VAL A O 1
ATOM 1562 N N . SER A 1 208 ? -21.407 -3.235 11.401 1.00 77.19 208 SER A N 1
ATOM 1563 C CA . SER A 1 208 ? -21.265 -3.615 9.990 1.00 77.19 208 SER A CA 1
ATOM 1564 C C . SER A 1 208 ? -21.961 -4.945 9.668 1.00 77.19 208 SER A C 1
ATOM 1566 O O . SER A 1 208 ? -22.662 -5.045 8.663 1.00 77.19 208 SER A O 1
ATOM 1568 N N . ALA A 1 209 ? -21.853 -5.945 10.550 1.00 70.12 209 ALA A N 1
ATOM 1569 C CA . ALA A 1 209 ? -22.545 -7.231 10.441 1.00 70.12 209 ALA A CA 1
ATOM 1570 C C . ALA A 1 209 ? -24.067 -7.061 10.438 1.00 70.12 209 ALA A C 1
ATOM 1572 O O . ALA A 1 209 ? -24.751 -7.632 9.590 1.00 70.12 209 ALA A O 1
ATOM 1573 N N . THR A 1 210 ? -24.584 -6.209 11.328 1.00 65.12 210 THR A N 1
ATOM 1574 C CA . THR A 1 210 ? -26.014 -5.875 11.391 1.00 65.12 210 THR A CA 1
ATOM 1575 C C . THR A 1 210 ? -26.492 -5.233 10.085 1.00 65.12 210 THR A C 1
ATOM 1577 O O . THR A 1 210 ? -27.575 -5.549 9.605 1.00 65.12 210 THR A O 1
ATOM 1580 N N . ARG A 1 211 ? -25.667 -4.380 9.460 1.00 66.25 211 ARG A N 1
ATOM 1581 C CA . ARG A 1 211 ? -25.972 -3.742 8.166 1.00 66.25 211 ARG A CA 1
ATOM 1582 C C . ARG A 1 211 ? -25.902 -4.711 6.979 1.00 66.25 211 ARG A C 1
ATOM 1584 O O . ARG A 1 211 ? -26.673 -4.560 6.039 1.00 66.25 211 ARG A O 1
ATOM 1591 N N . LYS A 1 212 ? -24.979 -5.679 7.004 1.00 60.28 212 LYS A N 1
ATOM 1592 C CA . LYS A 1 212 ? -24.770 -6.662 5.922 1.00 60.28 212 LYS A CA 1
ATOM 1593 C C . LYS A 1 212 ? -25.626 -7.929 6.052 1.00 60.28 212 LYS A C 1
ATOM 1595 O O . LYS A 1 212 ? -25.706 -8.691 5.097 1.00 60.28 212 LYS A O 1
ATOM 1600 N N . GLY A 1 213 ? -26.239 -8.176 7.212 1.00 40.62 213 GLY A N 1
ATOM 1601 C CA . GLY A 1 213 ? -26.993 -9.406 7.482 1.00 40.62 213 GLY A CA 1
ATOM 1602 C C . GLY A 1 213 ? -26.118 -10.658 7.645 1.00 40.62 213 GLY A C 1
ATOM 1603 O O . GLY A 1 213 ? -26.605 -11.771 7.473 1.00 40.62 213 GLY A O 1
ATOM 1604 N N . THR A 1 214 ? -24.828 -10.501 7.963 1.00 41.47 214 THR A N 1
ATOM 1605 C CA . THR A 1 214 ? -23.850 -11.601 8.071 1.00 41.47 214 THR A CA 1
ATOM 1606 C C . THR A 1 214 ? -22.991 -11.448 9.323 1.00 41.47 214 THR A C 1
ATOM 1608 O O . THR A 1 214 ? -22.371 -10.402 9.503 1.00 41.47 214 THR A O 1
ATOM 1611 N N . PHE A 1 215 ? -22.887 -12.495 10.147 1.00 34.03 215 PHE A N 1
ATOM 1612 C CA . PHE A 1 215 ? -21.963 -12.558 11.286 1.00 34.03 215 PHE A CA 1
ATOM 1613 C C . PHE A 1 215 ? -20.677 -13.279 10.869 1.00 34.03 215 PHE A C 1
ATOM 1615 O O . PHE A 1 215 ? -20.700 -14.479 10.613 1.00 34.03 215 PHE A O 1
ATOM 1622 N N . LEU A 1 216 ? -19.556 -12.561 10.804 1.00 38.75 216 LEU A N 1
ATOM 1623 C CA . LEU A 1 216 ? -18.241 -13.140 10.524 1.00 38.75 216 LEU A CA 1
ATOM 1624 C C . LEU A 1 216 ? -17.313 -12.875 11.715 1.00 38.75 216 LEU A C 1
ATOM 1626 O O . LEU A 1 216 ? -16.979 -11.729 12.018 1.00 38.75 216 LEU A O 1
ATOM 1630 N N . ALA A 1 217 ? -16.932 -13.941 12.418 1.00 39.38 217 ALA A N 1
ATOM 1631 C CA . ALA A 1 217 ? -15.959 -13.904 13.503 1.00 39.38 217 ALA A CA 1
ATOM 1632 C C . ALA A 1 217 ? -14.575 -14.259 12.942 1.00 39.38 217 ALA A C 1
ATOM 1634 O O . ALA A 1 217 ? -14.308 -15.423 12.666 1.00 39.38 217 ALA A O 1
ATOM 1635 N N . TYR A 1 218 ? -13.700 -13.263 12.785 1.00 50.09 218 TYR A N 1
ATOM 1636 C CA . TYR A 1 218 ? -12.315 -13.474 12.349 1.00 50.09 218 TYR A CA 1
ATOM 1637 C C . TYR A 1 218 ? -11.312 -13.183 13.470 1.00 50.09 218 TYR A C 1
ATOM 1639 O O . TYR A 1 218 ? -11.468 -12.208 14.222 1.00 50.09 218 TYR A O 1
ATOM 1647 N N . ARG A 1 219 ? -10.262 -14.022 13.539 1.00 56.81 219 ARG A N 1
ATOM 1648 C CA . ARG A 1 219 ? -8.989 -13.746 14.232 1.00 56.81 219 ARG A CA 1
ATOM 1649 C C . ARG A 1 219 ? -8.495 -12.383 13.745 1.00 56.81 219 ARG A C 1
ATOM 1651 O O . ARG A 1 219 ? -8.250 -12.197 12.565 1.00 56.81 219 ARG A O 1
ATOM 1658 N N . GLY A 1 220 ? -8.543 -11.385 14.621 1.00 73.06 220 GLY A N 1
ATOM 1659 C CA . GLY A 1 220 ? -8.967 -10.066 14.155 1.00 73.06 220 GLY A CA 1
ATOM 1660 C C . GLY A 1 220 ? -7.909 -8.986 14.002 1.00 73.06 220 GLY A C 1
ATOM 1661 O O . GLY A 1 220 ? -8.277 -7.929 13.500 1.00 73.06 220 GLY A O 1
ATOM 1662 N N . MET A 1 221 ? -6.689 -9.195 14.492 1.00 82.69 221 MET A N 1
ATOM 1663 C CA . MET A 1 221 ? -5.647 -8.167 14.573 1.00 82.69 221 MET A CA 1
ATOM 1664 C C . MET A 1 221 ? -4.271 -8.817 14.423 1.00 82.69 221 MET A C 1
ATOM 1666 O O . MET A 1 221 ? -4.064 -9.928 14.917 1.00 82.69 221 MET A O 1
ATOM 1670 N N . LEU A 1 222 ? -3.357 -8.120 13.753 1.00 85.56 222 LEU A N 1
ATOM 1671 C CA . LEU A 1 222 ? -1.996 -8.560 13.475 1.00 85.56 222 LEU A CA 1
ATOM 1672 C C . LEU A 1 222 ? -1.047 -7.364 13.593 1.00 85.56 222 LEU A C 1
ATOM 1674 O O . LEU A 1 222 ? -1.309 -6.322 12.994 1.00 85.56 222 LEU A O 1
ATOM 1678 N N . ASP A 1 223 ? 0.066 -7.549 14.301 1.00 82.94 223 ASP A N 1
ATOM 1679 C CA . ASP A 1 223 ? 1.145 -6.564 14.378 1.00 82.94 223 ASP A CA 1
ATOM 1680 C C . ASP A 1 223 ? 2.259 -6.927 13.388 1.00 82.94 223 ASP A C 1
ATOM 1682 O O . ASP A 1 223 ? 2.776 -8.047 13.397 1.00 82.94 223 ASP A O 1
ATOM 1686 N N . ILE A 1 224 ? 2.649 -5.970 12.542 1.00 81.19 224 ILE A N 1
ATOM 1687 C CA . ILE A 1 224 ? 3.726 -6.120 11.553 1.00 81.19 224 ILE A CA 1
ATOM 1688 C C . ILE A 1 224 ? 4.653 -4.903 11.556 1.00 81.19 224 ILE A C 1
ATOM 1690 O O . ILE A 1 224 ? 4.252 -3.787 11.882 1.00 81.19 224 ILE A O 1
ATOM 1694 N N . CYS A 1 225 ? 5.905 -5.106 11.146 1.00 75.50 225 CYS A N 1
ATOM 1695 C CA . CYS A 1 225 ? 6.858 -4.016 10.955 1.00 75.50 225 CYS A CA 1
ATOM 1696 C C . CYS A 1 225 ? 6.686 -3.384 9.563 1.00 75.50 225 CYS A C 1
ATOM 1698 O O . CYS A 1 225 ? 6.664 -4.085 8.553 1.00 75.50 225 CYS A O 1
ATOM 1700 N N . GLY A 1 226 ? 6.605 -2.052 9.502 1.00 66.12 226 GLY A N 1
ATOM 1701 C CA . GLY A 1 226 ? 6.207 -1.318 8.294 1.00 66.12 226 GLY A CA 1
ATOM 1702 C C . GLY A 1 226 ? 7.209 -1.280 7.132 1.00 66.12 226 GLY A C 1
ATOM 1703 O O . GLY A 1 226 ? 6.848 -0.783 6.075 1.00 66.12 226 GLY A O 1
ATOM 1704 N N . PHE A 1 227 ? 8.448 -1.762 7.284 1.00 69.94 227 PHE A N 1
ATOM 1705 C CA . PHE A 1 227 ? 9.453 -1.728 6.202 1.00 69.94 227 PHE A CA 1
ATOM 1706 C C . PHE A 1 227 ? 10.165 -3.070 5.981 1.00 69.94 227 PHE A C 1
ATOM 1708 O O . PHE A 1 227 ? 11.309 -3.120 5.526 1.00 69.94 227 PHE A O 1
ATOM 1715 N N . ASP A 1 228 ? 9.495 -4.172 6.330 1.00 74.38 228 ASP A N 1
ATOM 1716 C CA . ASP A 1 228 ? 9.932 -5.506 5.926 1.00 74.38 228 ASP A CA 1
ATOM 1717 C C . ASP A 1 228 ? 9.527 -5.765 4.467 1.00 74.38 228 ASP A C 1
ATOM 1719 O O . ASP A 1 228 ? 8.370 -5.597 4.084 1.00 74.38 228 ASP A O 1
ATOM 1723 N N . SER A 1 229 ? 10.473 -6.249 3.660 1.00 74.50 229 SER A N 1
ATOM 1724 C CA . SER A 1 229 ? 10.222 -6.739 2.301 1.00 74.50 229 SER A CA 1
ATOM 1725 C C . SER A 1 229 ? 9.110 -7.793 2.201 1.00 74.50 229 SER A C 1
ATOM 1727 O O . SER A 1 229 ? 8.516 -7.919 1.138 1.00 74.50 229 SER A O 1
ATOM 1729 N N . GLN A 1 230 ? 8.823 -8.525 3.282 1.00 79.12 230 GLN A N 1
ATOM 1730 C CA . GLN A 1 230 ? 7.766 -9.539 3.348 1.00 79.12 230 GLN A CA 1
ATOM 1731 C C . GLN A 1 230 ? 6.449 -9.017 3.941 1.00 79.12 230 GLN A C 1
ATOM 1733 O O . GLN A 1 230 ? 5.475 -9.763 3.999 1.00 79.12 230 GLN A O 1
ATOM 1738 N N . ALA A 1 231 ? 6.379 -7.751 4.371 1.00 82.50 231 ALA A N 1
ATOM 1739 C CA . ALA A 1 231 ? 5.180 -7.204 5.010 1.00 82.50 231 ALA A CA 1
ATOM 1740 C C . ALA A 1 231 ? 3.945 -7.298 4.101 1.00 82.50 231 ALA A C 1
ATOM 1742 O O . ALA A 1 231 ? 2.859 -7.611 4.575 1.00 82.50 231 ALA A O 1
ATOM 1743 N N . VAL A 1 232 ? 4.116 -7.078 2.795 1.00 82.81 232 VAL A N 1
ATOM 1744 C CA . VAL A 1 232 ? 3.019 -7.139 1.818 1.00 82.81 232 VAL A CA 1
ATOM 1745 C C . VAL A 1 232 ? 2.468 -8.562 1.678 1.00 82.81 232 VAL A C 1
ATOM 1747 O O . VAL A 1 232 ? 1.253 -8.745 1.720 1.00 82.81 232 VAL A O 1
ATOM 1750 N N . ASP A 1 233 ? 3.341 -9.573 1.618 1.00 83.50 233 ASP A N 1
ATOM 1751 C CA . ASP A 1 233 ? 2.941 -10.987 1.579 1.00 83.50 233 ASP A CA 1
ATOM 1752 C C . ASP A 1 233 ? 2.183 -11.380 2.856 1.00 83.50 233 ASP A C 1
ATOM 1754 O O . ASP A 1 233 ? 1.159 -12.061 2.803 1.00 83.50 233 ASP A O 1
ATOM 1758 N N . VAL A 1 234 ? 2.658 -10.916 4.017 1.00 86.88 234 VAL A N 1
ATOM 1759 C CA . VAL A 1 234 ? 2.006 -11.162 5.311 1.00 86.88 234 VAL A CA 1
ATOM 1760 C C . VAL A 1 234 ? 0.626 -10.500 5.372 1.00 86.88 234 VAL A C 1
ATOM 1762 O O . VAL A 1 234 ? -0.332 -11.157 5.776 1.00 86.88 234 VAL A O 1
ATOM 1765 N N . ILE A 1 235 ? 0.494 -9.243 4.927 1.00 87.94 235 ILE A N 1
ATOM 1766 C CA . ILE A 1 235 ? -0.800 -8.543 4.835 1.00 87.94 235 ILE A CA 1
ATOM 1767 C C . ILE A 1 235 ? -1.755 -9.324 3.931 1.00 87.94 235 ILE A C 1
ATOM 1769 O O . ILE A 1 235 ? -2.902 -9.562 4.316 1.00 87.94 235 ILE A O 1
ATOM 1773 N N . ARG A 1 236 ? -1.290 -9.753 2.752 1.00 87.69 236 ARG A N 1
ATOM 1774 C CA . ARG A 1 236 ? -2.091 -10.519 1.790 1.00 87.69 236 ARG A CA 1
ATOM 1775 C C . ARG A 1 236 ? -2.579 -11.829 2.399 1.00 87.69 236 ARG A C 1
ATOM 1777 O O . ARG A 1 236 ? -3.771 -12.122 2.354 1.00 87.69 236 ARG A O 1
ATOM 1784 N N . ASN A 1 237 ? -1.680 -12.596 3.007 1.00 88.19 237 ASN A N 1
ATOM 1785 C CA . ASN A 1 237 ? -2.023 -13.889 3.589 1.00 88.19 237 ASN A CA 1
ATOM 1786 C C . ASN A 1 237 ? -2.958 -13.749 4.794 1.00 88.19 237 ASN A C 1
ATOM 1788 O O . ASN A 1 237 ? -3.889 -14.535 4.930 1.00 88.19 237 ASN A O 1
ATOM 1792 N N . PHE A 1 238 ? -2.763 -12.725 5.629 1.00 88.50 238 PHE A N 1
ATOM 1793 C CA . PHE A 1 238 ? -3.689 -12.411 6.717 1.00 88.50 238 PHE A CA 1
ATOM 1794 C C . PHE A 1 238 ? -5.079 -12.043 6.184 1.00 88.50 238 PHE A C 1
ATOM 1796 O O . PHE A 1 238 ? -6.090 -12.522 6.682 1.00 88.50 238 PHE A O 1
ATOM 1803 N N . THR A 1 239 ? -5.128 -11.234 5.127 1.00 87.81 239 THR A N 1
ATOM 1804 C CA . THR A 1 239 ? -6.374 -10.782 4.488 1.00 87.81 239 THR A CA 1
ATOM 1805 C C . THR A 1 239 ? -7.165 -11.921 3.835 1.00 87.81 239 THR A C 1
ATOM 1807 O O . THR A 1 239 ? -8.391 -11.845 3.722 1.00 87.81 239 THR A O 1
ATOM 1810 N N . LEU A 1 240 ? -6.468 -12.965 3.383 1.00 87.25 240 LEU A N 1
ATOM 1811 C CA . LEU A 1 240 ? -7.044 -14.137 2.722 1.00 87.25 240 LEU A CA 1
ATOM 1812 C C . LEU A 1 240 ? -7.210 -15.352 3.655 1.00 87.25 240 LEU A C 1
ATOM 1814 O O . LEU A 1 240 ? -7.551 -16.428 3.168 1.00 87.25 240 LEU A O 1
ATOM 1818 N N . ASP A 1 241 ? -6.977 -15.196 4.963 1.00 84.88 241 ASP A N 1
ATOM 1819 C CA . ASP A 1 241 ? -7.066 -16.265 5.972 1.00 84.88 241 ASP A CA 1
ATOM 1820 C C . ASP A 1 241 ? -6.144 -17.477 5.692 1.00 84.88 241 ASP A C 1
ATOM 1822 O O . ASP A 1 241 ? -6.511 -18.629 5.932 1.00 84.88 241 ASP A O 1
ATOM 1826 N N . VAL A 1 242 ? -4.936 -17.232 5.169 1.00 83.12 242 VAL A N 1
ATOM 1827 C CA . VAL A 1 242 ? -3.973 -18.283 4.761 1.00 83.12 242 VAL A CA 1
ATOM 1828 C C . VAL A 1 242 ? -2.836 -18.520 5.770 1.00 83.12 242 VAL A C 1
ATOM 1830 O O . VAL A 1 242 ? -1.945 -19.325 5.497 1.00 83.12 242 VAL A O 1
ATOM 1833 N N . ILE A 1 243 ? -2.843 -17.831 6.920 1.00 71.50 243 ILE A N 1
ATOM 1834 C CA . ILE A 1 243 ? -1.852 -17.947 8.013 1.00 71.50 243 IL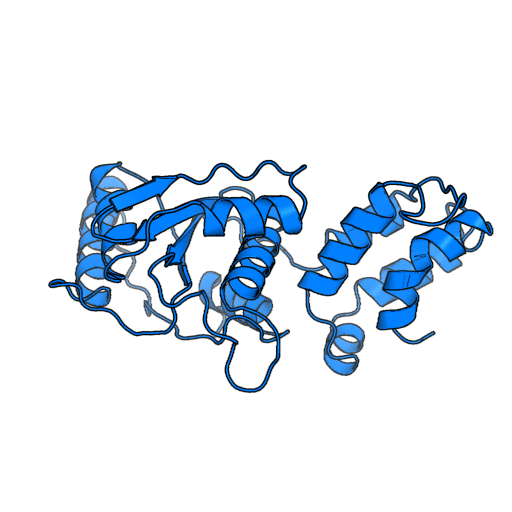E A CA 1
ATOM 1835 C C . ILE A 1 243 ? -2.505 -18.033 9.395 1.00 71.50 243 ILE A C 1
ATOM 1837 O O . ILE A 1 243 ? -3.623 -17.503 9.574 1.00 71.50 243 ILE A O 1
#

Secondary structure (DSSP, 8-state):
--HHHHHHHHHHHHHTT-SPTTSHHHHHHHHHHH-HHHHHHTT--HHHHHHHHHHHHT-B-SSSS-B-PPPHHHHHHHHTTS-----EEEEEEE-STTTTSBPTTSSSBHHHHHHHHHHHHHHH-SEEEEEEEETTEEEE----TT--HHHHHHHHHSSPP----TTHHHHHHHHTT---SEEEEE--S----SS-HHHHHHHHHHHHHHHHT------------TT-TTHHHHHHHHHTT--